Protein AF-A0A351K9M8-F1 (afdb_monomer_lite)

Foldseek 3Di:
DVLLVCLLPDACVVCVVPQDDPDNPCSNQLNLLQNQLQADQPPPDDDPDHPLQDHSHDDPLADRDNAWDDDPPDTHQDQPDQPDWADDPDDAAADFDDPLCVLLQVLLCLLQVLCVVFHVKDKDKTKGQADQQNRCCNTPVTSFTKDWDQLNVQLNNSLSSQQQNFPGGDGNHSSRSNSSSQSSLCSNQVNNPDPPGDSVVSVVSSRQKIKMAGDRPDDAATDWGWIKIANPVRSMIMTMTMHHHPDDDD

pLDDT: mean 91.31, std 9.06, range [37.97, 98.69]

Structure (mmCIF, N/CA/C/O backbone):
data_AF-A0A351K9M8-F1
#
_entry.id   AF-A0A351K9M8-F1
#
loop_
_atom_site.group_PDB
_atom_site.id
_atom_site.type_symbol
_atom_site.label_atom_id
_atom_site.label_alt_id
_atom_site.label_comp_id
_atom_site.label_asym_id
_atom_site.label_entity_id
_atom_site.label_seq_id
_atom_site.pdbx_PDB_ins_code
_atom_site.Cartn_x
_atom_site.Cartn_y
_atom_site.Cartn_z
_atom_site.occupancy
_atom_site.B_iso_or_equiv
_atom_site.auth_seq_id
_atom_site.auth_comp_id
_atom_site.auth_asym_id
_atom_site.auth_atom_id
_atom_site.pdbx_PDB_model_num
ATOM 1 N N . ALA A 1 1 ? 11.493 10.231 -8.153 1.00 73.50 1 ALA A N 1
ATOM 2 C CA . ALA A 1 1 ? 12.857 9.670 -8.371 1.00 73.50 1 ALA A CA 1
ATOM 3 C C . ALA A 1 1 ? 13.310 9.831 -9.837 1.00 73.50 1 ALA A C 1
ATOM 5 O O . ALA A 1 1 ? 12.451 10.010 -10.683 1.00 73.50 1 ALA A O 1
ATOM 6 N N . LEU A 1 2 ? 14.612 9.775 -10.187 1.00 84.31 2 LEU A N 1
ATOM 7 C CA . LEU A 1 2 ? 15.054 9.894 -11.603 1.00 84.31 2 LEU A CA 1
ATOM 8 C C . LEU A 1 2 ? 14.491 8.765 -12.488 1.00 84.31 2 LEU A C 1
ATOM 10 O O . LEU A 1 2 ? 14.036 9.029 -13.596 1.00 84.31 2 LEU A O 1
ATOM 14 N N . ALA A 1 3 ? 14.477 7.531 -11.972 1.00 89.94 3 ALA A N 1
ATOM 15 C CA . ALA A 1 3 ? 13.895 6.376 -12.657 1.00 89.94 3 ALA A CA 1
ATOM 16 C C . ALA A 1 3 ? 12.410 6.593 -12.989 1.00 89.94 3 ALA A C 1
ATOM 18 O O . ALA A 1 3 ? 11.989 6.350 -14.111 1.00 89.94 3 ALA A O 1
ATOM 19 N N . GLU A 1 4 ? 11.649 7.141 -12.042 1.00 89.69 4 GLU A N 1
ATOM 20 C CA . GLU A 1 4 ? 10.238 7.488 -12.224 1.00 89.69 4 GLU A CA 1
ATOM 21 C C . GLU A 1 4 ? 10.017 8.561 -13.304 1.00 89.69 4 GLU A C 1
ATOM 23 O O . GLU A 1 4 ? 9.048 8.474 -14.049 1.00 89.69 4 GLU A O 1
ATOM 28 N N . VAL A 1 5 ? 10.910 9.552 -13.422 1.00 90.12 5 VAL A N 1
ATOM 29 C CA . VAL A 1 5 ? 10.831 10.591 -14.470 1.00 90.12 5 VAL A CA 1
ATOM 30 C C . VAL A 1 5 ? 11.120 10.008 -15.854 1.00 90.12 5 VAL A C 1
ATOM 32 O O . VAL A 1 5 ? 10.411 10.298 -16.816 1.00 90.12 5 VAL A O 1
ATOM 35 N N . ALA A 1 6 ? 12.152 9.170 -15.974 1.00 91.00 6 ALA A N 1
ATOM 36 C CA . ALA A 1 6 ? 12.440 8.484 -17.232 1.00 91.00 6 ALA A CA 1
ATOM 37 C C . ALA A 1 6 ? 11.256 7.590 -17.633 1.00 91.00 6 ALA A C 1
ATOM 39 O O . ALA A 1 6 ? 10.730 7.693 -18.740 1.00 91.00 6 ALA A O 1
ATOM 40 N N . ALA A 1 7 ? 10.767 6.800 -16.677 1.00 92.06 7 ALA A N 1
ATOM 41 C CA . ALA A 1 7 ? 9.628 5.919 -16.846 1.00 92.06 7 ALA A CA 1
ATOM 42 C C . ALA A 1 7 ? 8.285 6.646 -16.992 1.00 92.06 7 ALA A C 1
ATOM 44 O O . ALA A 1 7 ? 7.321 5.992 -17.354 1.00 92.06 7 ALA A O 1
ATOM 45 N N . SER A 1 8 ? 8.147 7.948 -16.732 1.00 90.38 8 SER A N 1
ATOM 46 C CA . SER A 1 8 ? 6.892 8.667 -17.011 1.00 90.38 8 SER A CA 1
ATOM 47 C C . SER A 1 8 ? 6.801 9.171 -18.451 1.00 90.38 8 SER A C 1
ATOM 49 O O . SER A 1 8 ? 5.716 9.520 -18.906 1.00 90.38 8 SER A O 1
ATOM 51 N N . THR A 1 9 ? 7.925 9.204 -19.168 1.00 90.81 9 THR A N 1
ATOM 52 C CA . THR A 1 9 ? 8.035 9.823 -20.497 1.00 90.81 9 THR A CA 1
ATOM 53 C C . THR A 1 9 ? 8.463 8.855 -21.595 1.00 90.81 9 THR A C 1
ATOM 55 O O . THR A 1 9 ? 8.241 9.161 -22.761 1.00 90.81 9 THR A O 1
ATOM 58 N N . HIS A 1 10 ? 9.032 7.702 -21.235 1.00 94.25 10 HIS A N 1
ATOM 59 C CA . HIS A 1 10 ? 9.538 6.701 -22.173 1.00 94.25 10 HIS A CA 1
ATOM 60 C C . HIS A 1 10 ? 9.040 5.301 -21.801 1.00 94.25 10 HIS A C 1
ATOM 62 O O . HIS A 1 10 ? 8.825 4.996 -20.624 1.00 94.25 10 HIS A O 1
ATOM 68 N N . THR A 1 11 ? 8.875 4.462 -22.816 1.00 95.50 11 THR A N 1
ATOM 69 C CA . THR A 1 11 ? 8.601 3.020 -22.715 1.00 95.50 11 THR A CA 1
ATOM 70 C C . THR A 1 11 ? 9.849 2.232 -22.321 1.00 95.50 11 THR A C 1
ATOM 72 O O . THR A 1 11 ? 10.963 2.762 -22.357 1.00 95.50 11 THR A O 1
ATOM 75 N N . TRP A 1 12 ? 9.693 0.956 -21.953 1.00 95.94 12 TRP A N 1
ATOM 76 C CA . TRP A 1 12 ? 10.854 0.096 -21.715 1.00 95.94 12 TRP A CA 1
ATOM 77 C C . TRP A 1 12 ? 11.762 -0.019 -22.944 1.00 95.94 12 TRP A C 1
ATOM 79 O O . TRP A 1 12 ? 12.969 0.175 -22.816 1.00 95.94 12 TRP A O 1
ATOM 89 N N . ASP A 1 13 ? 11.193 -0.257 -24.128 1.00 95.50 13 ASP A N 1
ATOM 90 C CA . ASP A 1 13 ? 11.953 -0.436 -25.374 1.00 95.50 13 ASP A CA 1
ATOM 91 C C . ASP A 1 13 ? 12.829 0.780 -25.718 1.00 95.50 13 ASP A C 1
ATOM 93 O O . ASP A 1 13 ? 13.935 0.636 -26.239 1.00 95.50 13 ASP A O 1
ATOM 97 N N . GLU A 1 14 ? 12.367 1.989 -25.390 1.00 95.81 14 GLU A N 1
ATOM 98 C CA . GLU A 1 14 ? 13.132 3.226 -25.576 1.00 95.81 14 GLU A CA 1
ATOM 99 C C . GLU A 1 14 ? 14.257 3.389 -24.544 1.00 95.81 14 GLU A C 1
ATOM 101 O O . GLU A 1 14 ? 15.259 4.042 -24.830 1.00 95.81 14 GLU A O 1
ATOM 106 N N . LEU A 1 15 ? 14.107 2.820 -23.345 1.00 94.38 15 LEU A N 1
ATOM 107 C CA . LEU A 1 15 ? 15.057 2.964 -22.240 1.00 94.38 15 LEU A CA 1
ATOM 108 C C . LEU A 1 15 ? 16.099 1.841 -22.198 1.00 94.38 15 LEU A C 1
ATOM 110 O O . LEU A 1 15 ? 17.235 2.094 -21.797 1.00 94.38 15 LEU A O 1
ATOM 114 N N . ASP A 1 16 ? 15.742 0.619 -22.599 1.00 92.25 16 ASP A N 1
ATOM 115 C CA . ASP A 1 16 ? 16.512 -0.607 -22.361 1.00 92.25 16 ASP A CA 1
ATOM 116 C C . ASP A 1 16 ? 17.983 -0.486 -22.793 1.00 92.25 16 ASP A C 1
ATOM 118 O O . ASP A 1 16 ? 18.910 -0.742 -22.013 1.00 92.25 16 ASP A O 1
ATOM 122 N N . ALA A 1 17 ? 18.204 0.024 -24.008 1.00 90.38 17 ALA A N 1
ATOM 123 C CA . ALA A 1 17 ? 19.531 0.212 -24.590 1.00 90.38 17 ALA A CA 1
ATOM 124 C C . ALA A 1 17 ? 20.429 1.185 -23.796 1.00 90.38 17 ALA A C 1
ATOM 126 O O . ALA A 1 17 ? 21.652 1.169 -23.953 1.00 90.38 17 ALA A O 1
ATOM 127 N N . HIS A 1 18 ? 19.845 2.026 -22.939 1.00 89.88 18 HIS A N 1
ATOM 128 C CA . HIS A 1 18 ? 20.538 3.056 -22.165 1.00 89.88 18 HIS A CA 1
ATOM 129 C C . HIS A 1 18 ? 20.796 2.669 -20.703 1.00 89.88 18 HIS A C 1
ATOM 131 O O . HIS A 1 18 ? 21.593 3.328 -20.036 1.00 89.88 18 HIS A O 1
ATOM 137 N N . LEU A 1 19 ? 20.155 1.613 -20.193 1.00 87.50 19 LEU A N 1
ATOM 138 C CA . LEU A 1 19 ? 20.222 1.232 -18.775 1.00 87.50 19 LEU A CA 1
ATOM 139 C C . LEU A 1 19 ? 21.395 0.300 -18.439 1.00 87.50 19 LEU A C 1
ATOM 141 O O . LEU A 1 19 ? 21.656 0.035 -17.266 1.00 87.50 19 LEU A O 1
ATOM 145 N N . GLY A 1 20 ? 22.109 -0.191 -19.458 1.00 80.44 20 GLY A N 1
ATOM 146 C CA . GLY A 1 20 ? 23.121 -1.236 -19.308 1.00 80.44 20 GLY A CA 1
ATOM 147 C C . GLY A 1 20 ? 22.501 -2.584 -18.917 1.00 80.44 20 GLY A C 1
ATOM 148 O O . GLY A 1 20 ? 21.359 -2.659 -18.471 1.00 80.44 20 GLY A O 1
ATOM 149 N N . THR A 1 21 ? 23.239 -3.678 -19.114 1.00 72.94 21 THR A N 1
ATOM 150 C CA . THR A 1 21 ? 22.736 -5.052 -18.894 1.00 72.94 21 THR A CA 1
ATOM 151 C C . THR A 1 21 ? 23.539 -5.851 -17.865 1.00 72.94 21 THR A C 1
ATOM 153 O O . THR A 1 21 ? 23.074 -6.893 -17.415 1.00 72.94 21 THR A O 1
ATOM 156 N N . ALA A 1 22 ? 24.716 -5.370 -17.449 1.00 64.81 22 ALA A N 1
ATOM 157 C CA . ALA A 1 22 ? 25.555 -6.028 -16.450 1.00 64.81 22 ALA A CA 1
ATOM 158 C C . ALA A 1 22 ? 26.376 -5.008 -15.645 1.00 64.81 22 ALA A C 1
ATOM 160 O O . ALA A 1 22 ? 26.989 -4.111 -16.220 1.00 64.81 22 ALA A O 1
ATOM 161 N N . GLY A 1 23 ? 26.410 -5.168 -14.318 1.00 61.91 23 GLY A N 1
ATOM 162 C CA . GLY A 1 23 ? 27.335 -4.450 -13.428 1.00 61.91 23 GLY A CA 1
ATOM 163 C C . GLY A 1 23 ? 27.041 -2.965 -13.171 1.00 61.91 23 GLY A C 1
ATOM 164 O O . GLY A 1 23 ? 27.891 -2.285 -12.601 1.00 61.91 23 GLY A O 1
ATOM 165 N N . VAL A 1 24 ? 25.870 -2.449 -13.565 1.00 63.34 24 VAL A N 1
ATOM 166 C CA . VAL A 1 24 ? 25.477 -1.033 -13.387 1.00 63.34 24 VAL A CA 1
ATOM 167 C C . VAL A 1 24 ? 24.395 -0.887 -12.305 1.00 63.34 24 VAL A C 1
ATOM 169 O O . VAL A 1 24 ? 23.366 -0.260 -12.526 1.00 63.34 24 VAL A O 1
ATOM 172 N N . GLY A 1 25 ? 24.615 -1.478 -11.125 1.00 71.00 25 GLY A N 1
ATOM 173 C CA . GLY A 1 25 ? 23.747 -1.326 -9.947 1.00 71.00 25 GLY A CA 1
ATOM 174 C C . GLY A 1 25 ? 22.241 -1.590 -10.177 1.00 71.00 25 GLY A C 1
ATOM 175 O O . GLY A 1 25 ? 21.834 -2.126 -11.211 1.00 71.00 25 GLY A O 1
ATOM 176 N N . PRO A 1 26 ? 21.369 -1.162 -9.246 1.00 87.44 26 PRO A N 1
ATOM 177 C CA . PRO A 1 26 ? 19.938 -1.473 -9.296 1.00 87.44 26 PRO A CA 1
ATOM 178 C C . PRO A 1 26 ? 19.117 -0.524 -10.190 1.00 87.44 26 PRO A C 1
ATOM 180 O O . PRO A 1 26 ? 17.891 -0.563 -10.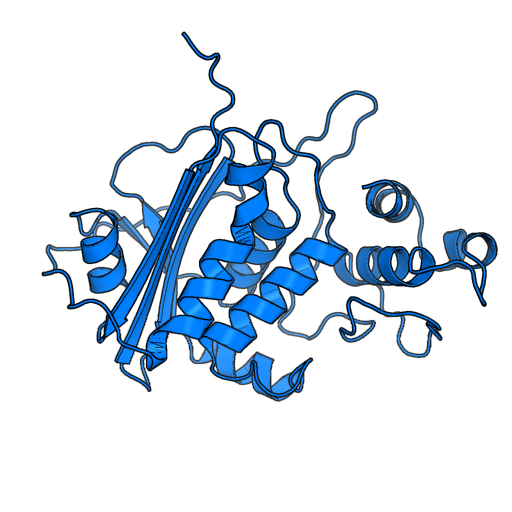172 1.00 87.44 26 PRO A O 1
ATOM 183 N N . LEU A 1 27 ? 19.734 0.378 -10.967 1.00 89.81 27 LEU A N 1
ATOM 184 C CA . LEU A 1 27 ? 18.966 1.373 -11.734 1.00 89.81 27 LEU A CA 1
ATOM 185 C C . LEU A 1 27 ? 18.062 0.715 -12.786 1.00 89.81 27 LEU A C 1
ATOM 187 O O . LEU A 1 27 ? 16.901 1.100 -12.919 1.00 89.81 27 LEU A O 1
ATOM 191 N N . ARG A 1 28 ? 18.580 -0.289 -13.505 1.00 92.19 28 ARG A N 1
ATOM 192 C CA . ARG A 1 28 ? 17.825 -1.034 -14.520 1.00 92.19 28 ARG A CA 1
ATOM 193 C C . ARG A 1 28 ? 16.575 -1.687 -13.928 1.00 92.19 28 ARG A C 1
ATOM 195 O O . ARG A 1 28 ? 15.504 -1.564 -14.514 1.00 92.19 28 ARG A O 1
ATOM 202 N N . SER A 1 29 ? 16.705 -2.351 -12.778 1.00 93.25 29 SER A N 1
ATOM 203 C CA . SER A 1 29 ? 15.581 -3.019 -12.114 1.00 93.25 29 SER A CA 1
ATOM 204 C C . SER A 1 29 ? 14.558 -2.020 -11.598 1.00 93.25 29 SER A C 1
ATOM 206 O O . SER A 1 29 ? 13.369 -2.200 -11.838 1.00 93.25 29 SER A O 1
ATOM 208 N N . VAL A 1 30 ? 14.994 -0.914 -10.991 1.00 94.50 30 VAL A N 1
ATOM 209 C CA . VAL A 1 30 ? 14.066 0.140 -10.558 1.00 94.50 30 VAL A CA 1
ATOM 210 C C . VAL A 1 30 ? 13.293 0.716 -11.748 1.00 94.50 30 VAL A C 1
ATOM 212 O O . VAL A 1 30 ? 12.081 0.868 -11.655 1.00 94.50 30 VAL A O 1
ATOM 215 N N . VAL A 1 31 ? 13.945 0.991 -12.885 1.00 95.38 31 VAL A N 1
ATOM 216 C CA . VAL A 1 31 ? 13.252 1.479 -14.092 1.00 95.38 31 VAL A CA 1
ATOM 217 C C . VAL A 1 31 ? 12.283 0.436 -14.657 1.00 95.38 31 VAL A C 1
ATOM 219 O O . VAL A 1 31 ? 11.171 0.800 -15.039 1.00 95.38 31 VAL A O 1
ATOM 222 N N . ALA A 1 32 ? 12.654 -0.848 -14.666 1.00 95.94 32 ALA A N 1
ATOM 223 C CA . ALA A 1 32 ? 11.758 -1.925 -15.085 1.00 95.94 32 ALA A CA 1
ATOM 224 C C . ALA A 1 32 ? 10.492 -1.953 -14.215 1.00 95.94 32 ALA A C 1
ATOM 226 O O . ALA A 1 32 ? 9.381 -1.896 -14.734 1.00 95.94 32 ALA A O 1
ATOM 227 N N . HIS A 1 33 ? 10.649 -1.929 -12.889 1.00 97.00 33 HIS A N 1
ATOM 228 C CA . HIS A 1 33 ? 9.524 -1.911 -11.949 1.00 97.00 33 HIS A CA 1
ATOM 229 C C . HIS A 1 33 ? 8.686 -0.629 -12.024 1.00 97.00 33 HIS A C 1
ATOM 231 O O . HIS A 1 33 ? 7.475 -0.678 -11.822 1.00 97.00 33 HIS A O 1
ATOM 237 N N . GLU A 1 34 ? 9.281 0.514 -12.376 1.00 96.50 34 GLU A N 1
ATOM 238 C CA . GLU A 1 34 ? 8.531 1.742 -12.664 1.00 96.50 34 GLU A CA 1
ATOM 239 C C . GLU A 1 34 ? 7.643 1.587 -13.914 1.00 96.50 34 GLU A C 1
ATOM 241 O O . GLU A 1 34 ? 6.511 2.078 -13.925 1.00 96.50 34 GLU A O 1
ATOM 246 N N . ARG A 1 35 ? 8.118 0.907 -14.968 1.00 96.69 35 ARG A N 1
ATOM 247 C CA . ARG A 1 35 ? 7.310 0.627 -16.170 1.00 96.69 35 ARG A CA 1
ATOM 248 C C . ARG A 1 35 ? 6.238 -0.428 -15.909 1.00 96.69 35 ARG A C 1
ATOM 250 O O . ARG A 1 35 ? 5.099 -0.235 -16.329 1.00 96.69 35 ARG A O 1
ATOM 257 N N . VAL A 1 36 ? 6.553 -1.467 -15.136 1.00 97.62 36 VAL A N 1
ATOM 258 C CA . VAL A 1 36 ? 5.571 -2.472 -14.698 1.00 97.62 36 VAL A CA 1
ATOM 259 C C . VAL A 1 36 ? 4.454 -1.826 -13.884 1.00 97.62 36 VAL A C 1
ATOM 261 O O . VAL A 1 36 ? 3.287 -2.061 -14.169 1.00 97.62 36 VAL A O 1
ATOM 264 N N . ALA A 1 37 ? 4.773 -0.926 -12.949 1.00 96.19 37 ALA A N 1
ATOM 265 C CA . ALA A 1 37 ? 3.762 -0.190 -12.183 1.00 96.19 37 ALA A CA 1
ATOM 266 C C . ALA A 1 37 ? 2.812 0.658 -13.061 1.00 96.19 37 ALA A C 1
ATOM 268 O O . ALA A 1 37 ? 1.722 1.015 -12.618 1.00 96.19 37 ALA A O 1
ATOM 269 N N . ARG A 1 38 ? 3.210 0.962 -14.305 1.00 94.06 38 ARG A N 1
ATOM 270 C CA . ARG A 1 38 ? 2.415 1.672 -15.324 1.00 94.06 38 ARG A CA 1
ATOM 271 C C . ARG A 1 38 ? 1.715 0.731 -16.314 1.00 94.06 38 ARG A C 1
ATOM 273 O O . ARG A 1 38 ? 1.089 1.205 -17.257 1.00 94.06 38 ARG A O 1
ATOM 280 N N . GLY A 1 39 ? 1.806 -0.580 -16.099 1.00 96.00 39 GLY A N 1
ATOM 281 C CA . GLY A 1 39 ? 1.092 -1.601 -16.861 1.00 96.00 39 GLY A CA 1
ATOM 282 C C . GLY A 1 39 ? 1.886 -2.275 -17.978 1.00 96.00 39 GLY A C 1
ATOM 283 O O . GLY A 1 39 ? 1.295 -3.042 -18.732 1.00 96.00 39 GLY A O 1
ATOM 284 N N . GLU A 1 40 ? 3.193 -2.028 -18.112 1.00 97.31 40 GLU A N 1
ATOM 285 C CA . GLU A 1 40 ? 4.001 -2.827 -19.042 1.00 97.31 40 GLU A CA 1
ATOM 286 C C . GLU A 1 40 ? 4.225 -4.256 -18.521 1.00 97.31 40 GLU A C 1
ATOM 288 O O . GLU A 1 40 ? 4.457 -4.473 -17.331 1.00 97.31 40 GLU A O 1
ATOM 293 N N . ASP A 1 41 ? 4.189 -5.232 -19.432 1.00 97.62 41 ASP A N 1
ATOM 294 C CA . ASP A 1 41 ? 4.598 -6.613 -19.172 1.00 97.62 41 ASP A CA 1
ATOM 295 C C . ASP A 1 41 ? 6.035 -6.802 -19.668 1.00 97.62 41 ASP A C 1
ATOM 297 O O . ASP A 1 41 ? 6.303 -6.812 -20.869 1.00 97.62 41 ASP A O 1
ATOM 301 N N . LEU A 1 42 ? 6.956 -6.935 -18.720 1.00 97.44 42 LEU A N 1
ATOM 302 C CA . LEU A 1 42 ? 8.385 -7.134 -18.936 1.00 97.44 42 LEU A CA 1
ATOM 303 C C . LEU A 1 42 ? 8.807 -8.569 -18.588 1.00 97.44 42 LEU A C 1
ATOM 305 O O . LEU A 1 42 ? 9.968 -8.831 -18.257 1.00 97.44 42 LEU A O 1
ATOM 309 N N . THR A 1 43 ? 7.877 -9.524 -18.649 1.00 95.75 43 THR A N 1
ATOM 310 C CA . THR A 1 43 ? 8.173 -10.942 -18.438 1.00 95.75 43 THR A CA 1
ATOM 311 C C . THR A 1 43 ? 9.286 -11.402 -19.380 1.00 95.75 43 THR A C 1
ATOM 313 O O . THR A 1 43 ? 9.233 -11.210 -20.592 1.00 95.75 43 THR A O 1
ATOM 316 N N . GLY A 1 44 ? 10.310 -12.046 -18.816 1.00 91.81 44 GLY A N 1
ATOM 317 C CA . GLY A 1 44 ? 11.473 -12.523 -19.568 1.00 91.81 44 GLY A CA 1
ATOM 318 C C . GLY A 1 44 ? 12.613 -11.507 -19.690 1.00 91.81 44 GLY A C 1
ATOM 319 O O . GLY A 1 44 ? 13.694 -11.882 -20.146 1.00 91.81 44 GLY A O 1
ATOM 320 N N . VAL A 1 45 ? 12.431 -10.260 -19.235 1.00 92.56 45 VAL A N 1
ATOM 321 C CA . VAL A 1 45 ? 13.544 -9.317 -19.078 1.00 92.56 45 VAL A CA 1
ATOM 322 C C . VAL A 1 45 ? 14.484 -9.817 -17.982 1.00 92.56 45 VAL A C 1
ATOM 324 O O . VAL A 1 45 ? 14.082 -10.071 -16.849 1.00 92.56 45 VAL A O 1
ATOM 327 N N . ALA A 1 46 ? 15.768 -9.935 -18.319 1.00 88.19 46 ALA A N 1
ATOM 328 C CA . ALA A 1 46 ? 16.798 -10.296 -17.359 1.00 88.19 46 ALA A CA 1
ATOM 329 C C . ALA A 1 46 ? 17.233 -9.072 -16.539 1.00 88.19 46 ALA A C 1
ATOM 331 O O . ALA A 1 46 ? 17.682 -8.056 -17.087 1.00 88.19 46 ALA A O 1
ATOM 332 N N . LEU A 1 47 ? 17.143 -9.203 -15.216 1.00 89.69 47 LEU A N 1
ATOM 333 C CA . LEU A 1 47 ? 17.669 -8.254 -14.241 1.00 89.69 47 LEU A CA 1
ATOM 334 C C . LEU A 1 47 ? 18.789 -8.935 -13.450 1.00 89.69 47 LEU A C 1
ATOM 336 O O . LEU A 1 47 ? 18.611 -10.036 -12.939 1.00 89.69 47 LEU A O 1
ATOM 340 N N . PHE A 1 48 ? 19.960 -8.300 -13.388 1.00 82.50 48 PHE A N 1
ATOM 341 C CA . PHE A 1 48 ? 21.125 -8.845 -12.681 1.00 82.50 48 PHE A CA 1
ATOM 342 C C . PHE A 1 48 ? 21.059 -8.580 -11.166 1.00 82.50 48 PHE A C 1
ATOM 344 O O . PHE A 1 48 ? 21.361 -9.462 -10.371 1.00 82.50 48 PHE A O 1
ATOM 351 N N . GLU A 1 49 ? 20.619 -7.381 -10.776 1.00 85.56 49 GLU A N 1
ATOM 352 C CA . GLU A 1 49 ? 20.321 -6.993 -9.394 1.00 85.56 49 GLU A CA 1
ATOM 353 C C . GLU A 1 49 ? 18.875 -6.500 -9.336 1.00 85.56 49 GLU A C 1
ATOM 355 O O . GLU A 1 49 ? 18.563 -5.442 -9.888 1.00 85.56 49 GLU A O 1
ATOM 360 N N . ASP A 1 50 ? 17.995 -7.253 -8.677 1.00 91.31 50 ASP A N 1
ATOM 361 C CA . ASP A 1 50 ? 16.601 -6.859 -8.463 1.00 91.31 50 ASP A CA 1
ATOM 362 C C . ASP A 1 50 ? 16.270 -6.805 -6.964 1.00 91.31 50 ASP A C 1
ATOM 364 O O . ASP A 1 50 ? 15.811 -7.793 -6.393 1.00 91.31 50 ASP A O 1
ATOM 368 N N . PRO A 1 51 ? 16.519 -5.660 -6.300 1.00 90.06 51 PRO A N 1
ATOM 369 C CA . PRO A 1 51 ? 16.198 -5.496 -4.886 1.00 90.06 51 PRO A CA 1
ATOM 370 C C . PRO A 1 51 ? 14.691 -5.358 -4.617 1.00 90.06 51 PRO A C 1
ATOM 372 O O . PRO A 1 51 ? 14.297 -5.361 -3.456 1.00 90.06 51 PRO A O 1
ATOM 375 N N . ILE A 1 52 ? 13.857 -5.185 -5.650 1.00 92.69 52 ILE A N 1
ATOM 376 C CA . ILE A 1 52 ? 12.396 -5.134 -5.504 1.00 92.69 52 ILE A CA 1
ATOM 377 C C . ILE A 1 52 ? 11.846 -6.561 -5.527 1.00 92.69 52 ILE A C 1
ATOM 379 O O . ILE A 1 52 ? 11.022 -6.918 -4.688 1.00 92.69 52 ILE A O 1
ATOM 383 N N . GLY A 1 53 ? 12.327 -7.381 -6.465 1.00 93.69 53 GLY A N 1
ATOM 384 C CA . GLY A 1 53 ? 12.080 -8.823 -6.504 1.00 93.69 53 GLY A CA 1
ATOM 385 C C . GLY A 1 53 ? 10.637 -9.227 -6.813 1.00 93.69 53 GLY A C 1
ATOM 386 O O . GLY A 1 53 ? 10.300 -10.398 -6.683 1.00 93.69 53 GLY A O 1
ATOM 387 N N . LEU A 1 54 ? 9.782 -8.283 -7.214 1.00 96.62 54 LEU A N 1
ATOM 388 C CA . LEU A 1 54 ? 8.399 -8.554 -7.607 1.00 96.62 54 LEU A CA 1
ATOM 389 C C . LEU A 1 54 ? 8.313 -9.118 -9.038 1.00 96.62 54 LEU A C 1
ATOM 391 O O . LEU A 1 54 ? 9.241 -8.954 -9.833 1.00 96.62 54 LEU A O 1
ATOM 395 N N . PRO A 1 55 ? 7.179 -9.722 -9.434 1.00 97.12 55 PRO A N 1
ATOM 396 C CA . PRO A 1 55 ? 6.950 -10.092 -10.826 1.00 97.12 55 PRO A CA 1
ATOM 397 C C . PRO A 1 55 ? 7.076 -8.889 -11.767 1.00 97.12 55 PRO A C 1
ATOM 399 O O . PRO A 1 55 ? 6.566 -7.802 -11.479 1.00 97.12 55 PRO A O 1
ATOM 402 N N . LEU A 1 56 ? 7.695 -9.102 -12.932 1.00 97.56 56 LEU A N 1
ATOM 403 C CA . LEU A 1 56 ? 7.883 -8.085 -13.976 1.00 97.56 56 LEU A CA 1
ATOM 404 C C . LEU A 1 56 ? 6.640 -7.870 -14.852 1.00 97.56 56 LEU A C 1
ATOM 406 O O . LEU A 1 56 ? 6.736 -7.588 -16.038 1.00 97.56 56 LEU A O 1
ATOM 410 N N . ARG A 1 57 ? 5.465 -8.014 -14.250 1.00 97.88 57 ARG A N 1
ATOM 411 C CA . ARG A 1 57 ? 4.151 -7.705 -14.809 1.00 97.88 57 ARG A CA 1
ATOM 412 C C . ARG A 1 57 ? 3.191 -7.462 -13.651 1.00 97.88 57 ARG A C 1
ATOM 414 O O . ARG A 1 57 ? 3.424 -7.983 -12.556 1.00 97.88 57 ARG A O 1
ATOM 421 N N . LEU A 1 58 ? 2.124 -6.712 -13.895 1.00 97.69 58 LEU A N 1
ATOM 422 C CA . LEU A 1 58 ? 1.037 -6.582 -12.927 1.00 97.69 58 LEU A CA 1
ATOM 423 C C . LEU A 1 58 ? 0.225 -7.879 -12.867 1.00 97.69 58 LEU A C 1
ATOM 425 O O . LEU A 1 58 ? -0.064 -8.493 -13.898 1.00 97.69 58 LEU A O 1
ATOM 429 N N . ALA A 1 59 ? -0.143 -8.297 -11.660 1.00 96.31 59 ALA A N 1
ATOM 430 C CA . ALA A 1 59 ? -1.163 -9.312 -11.451 1.00 96.31 59 ALA A CA 1
ATOM 431 C C . ALA A 1 59 ? -2.557 -8.777 -11.816 1.00 96.31 59 ALA A C 1
ATOM 433 O O . ALA A 1 59 ? -2.774 -7.571 -11.900 1.00 96.31 59 ALA A O 1
ATOM 434 N N . GLY A 1 60 ? -3.530 -9.676 -11.997 1.00 95.00 60 GLY A N 1
ATOM 435 C CA . GLY A 1 60 ? -4.903 -9.286 -12.352 1.00 95.00 60 GLY A CA 1
ATOM 436 C C . GLY A 1 60 ? -5.620 -8.452 -11.283 1.00 95.00 60 GLY A C 1
ATOM 437 O O . GLY A 1 60 ? -6.552 -7.728 -11.613 1.00 95.00 60 GLY A O 1
ATOM 438 N N . TRP A 1 61 ? -5.166 -8.543 -10.032 1.00 94.81 61 TRP A N 1
ATOM 439 C CA . TRP A 1 61 ? -5.655 -7.775 -8.885 1.00 94.81 61 TRP A CA 1
ATOM 440 C C . TRP A 1 61 ? -4.831 -6.503 -8.620 1.00 94.81 61 TRP A C 1
ATOM 442 O O . TRP A 1 61 ? -5.175 -5.706 -7.752 1.00 94.81 61 TRP A O 1
ATOM 452 N N . GLU A 1 62 ? -3.726 -6.28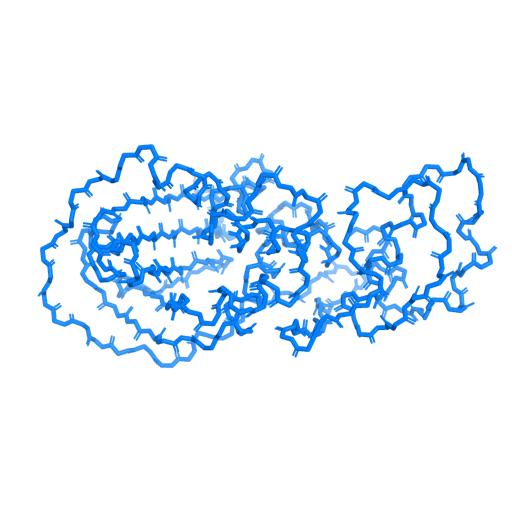9 -9.343 1.00 94.75 62 GLU A N 1
ATOM 453 C CA . GLU A 1 62 ? -2.921 -5.082 -9.176 1.00 94.75 62 GLU A CA 1
ATOM 454 C C . GLU A 1 62 ? -3.478 -3.939 -10.033 1.00 94.75 62 GLU A C 1
ATOM 456 O O . GLU A 1 62 ? -3.562 -4.065 -11.260 1.00 94.75 62 GLU A O 1
ATOM 461 N N . PRO A 1 63 ? -3.796 -2.779 -9.438 1.00 88.44 63 PRO A N 1
ATOM 462 C CA . PRO A 1 63 ? -4.151 -1.603 -10.211 1.00 88.44 63 PRO A CA 1
ATOM 463 C C . PRO A 1 63 ? -2.909 -1.044 -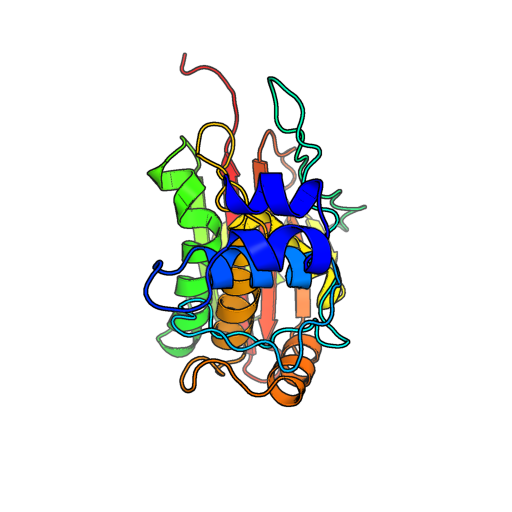10.915 1.00 88.44 63 PRO A C 1
ATOM 465 O O . PRO A 1 63 ? -1.859 -0.829 -10.302 1.00 88.44 63 PRO A O 1
ATOM 468 N N . ALA A 1 64 ? -3.037 -0.726 -12.204 1.00 89.31 64 ALA A N 1
ATOM 469 C CA . ALA A 1 64 ? -2.038 0.094 -12.877 1.00 89.31 64 ALA A CA 1
ATOM 470 C C . ALA A 1 64 ? -2.068 1.507 -12.288 1.00 89.31 64 ALA A C 1
ATOM 472 O O . ALA A 1 64 ? -3.131 2.117 -12.147 1.00 89.31 64 ALA A O 1
ATOM 473 N N . SER A 1 65 ? -0.900 2.057 -11.968 1.00 81.12 65 SER A N 1
ATOM 474 C CA . SER A 1 65 ? -0.827 3.415 -11.457 1.00 81.12 65 SER A CA 1
ATOM 475 C C . SER A 1 65 ? -0.580 4.415 -12.572 1.00 81.12 65 SER A C 1
ATOM 477 O O . SER A 1 65 ? 0.403 4.326 -13.309 1.00 81.12 65 SER A O 1
ATOM 479 N N . ALA A 1 66 ? -1.434 5.436 -12.630 1.00 72.88 66 ALA A N 1
ATOM 480 C CA . ALA A 1 66 ? -1.192 6.610 -13.459 1.00 72.88 66 ALA A CA 1
ATOM 481 C C . ALA A 1 66 ? 0.035 7.419 -12.985 1.00 72.88 66 ALA A C 1
ATOM 483 O O . ALA A 1 66 ? 0.617 8.170 -13.768 1.00 72.88 66 ALA A O 1
ATOM 484 N N . GLY A 1 67 ? 0.458 7.240 -11.726 1.00 82.44 67 GLY A N 1
ATOM 485 C CA . GLY A 1 67 ? 1.504 8.041 -11.101 1.00 82.44 67 GLY A CA 1
ATOM 486 C C . GLY A 1 67 ? 1.133 9.526 -10.988 1.00 82.44 67 GLY A C 1
ATOM 487 O O . GLY A 1 67 ? 0.002 9.922 -11.278 1.00 82.44 67 GLY A O 1
ATOM 488 N N . PRO A 1 68 ? 2.081 10.368 -10.549 1.00 87.19 68 PRO A N 1
ATOM 489 C CA . PRO A 1 68 ? 1.845 11.795 -10.418 1.00 87.19 68 PRO A CA 1
ATOM 490 C C . PRO A 1 68 ? 2.014 12.514 -11.761 1.00 87.19 68 PRO A C 1
ATOM 492 O O . PRO A 1 68 ? 2.737 12.055 -12.652 1.00 87.19 68 PRO A O 1
ATOM 495 N N . THR A 1 69 ? 1.451 13.716 -11.874 1.00 86.56 69 THR A N 1
ATOM 496 C CA . THR A 1 69 ? 1.782 14.617 -12.984 1.00 86.56 69 THR A CA 1
ATOM 497 C C . THR A 1 69 ? 3.093 15.337 -12.668 1.00 86.56 69 THR A C 1
ATOM 499 O O . THR A 1 69 ? 3.165 16.180 -11.774 1.00 86.56 69 THR A O 1
ATOM 502 N N . ILE A 1 70 ? 4.158 15.003 -13.400 1.00 83.88 70 ILE A N 1
ATOM 503 C CA . ILE A 1 70 ? 5.498 15.570 -13.192 1.00 83.88 70 ILE A CA 1
ATOM 504 C C . ILE A 1 70 ? 5.707 16.753 -14.145 1.00 83.88 70 ILE A C 1
ATOM 506 O O . ILE A 1 70 ? 5.879 16.568 -15.349 1.00 83.88 70 ILE A O 1
ATOM 510 N N . GLY A 1 71 ? 5.709 17.971 -13.604 1.00 80.31 71 GLY A N 1
ATOM 511 C CA . GLY A 1 71 ? 6.045 19.198 -14.325 1.00 80.31 71 GLY A CA 1
ATOM 512 C C . GLY A 1 71 ? 7.510 19.614 -14.152 1.00 80.31 71 GLY A C 1
ATOM 513 O O . GLY A 1 71 ? 8.263 19.034 -13.374 1.00 80.31 71 GLY A O 1
ATOM 514 N N . ALA A 1 72 ? 7.918 20.678 -14.851 1.00 76.88 72 ALA A N 1
ATOM 515 C CA . ALA A 1 72 ? 9.301 21.175 -14.817 1.00 76.88 72 ALA A CA 1
ATOM 516 C C . ALA A 1 72 ? 9.751 21.694 -13.435 1.00 76.88 72 ALA A C 1
ATOM 518 O O . ALA A 1 72 ? 10.940 21.661 -13.124 1.00 76.88 72 ALA A O 1
ATOM 519 N N . TYR A 1 73 ? 8.811 22.184 -12.619 1.00 74.88 73 TYR A N 1
ATOM 520 C CA . TYR A 1 73 ? 9.096 22.841 -11.334 1.00 74.88 73 TYR A CA 1
ATOM 521 C C . TYR A 1 73 ? 8.283 22.290 -10.158 1.00 74.88 73 TYR A C 1
ATOM 523 O O . TYR A 1 73 ? 8.506 22.705 -9.024 1.00 74.88 73 TYR A O 1
ATOM 531 N N . ALA A 1 74 ? 7.332 21.393 -10.415 1.00 78.31 74 ALA A N 1
ATOM 532 C CA . ALA A 1 74 ? 6.440 20.847 -9.403 1.00 78.31 74 ALA A CA 1
ATOM 533 C C . ALA A 1 74 ? 5.967 19.448 -9.802 1.00 78.31 74 ALA A C 1
ATOM 535 O O . ALA A 1 74 ? 5.886 19.122 -10.988 1.00 78.31 74 ALA A O 1
ATOM 536 N N . ILE A 1 75 ? 5.641 18.648 -8.793 1.00 82.12 75 ILE A N 1
ATOM 537 C CA . ILE A 1 75 ? 4.953 17.370 -8.939 1.00 82.12 75 ILE A CA 1
ATOM 538 C C . ILE A 1 75 ? 3.553 17.577 -8.371 1.00 82.12 75 ILE A C 1
ATOM 540 O O . ILE A 1 75 ? 3.425 18.030 -7.235 1.00 82.12 75 ILE A O 1
ATOM 544 N N . ASP A 1 76 ? 2.535 17.269 -9.165 1.00 84.25 76 ASP A N 1
ATOM 545 C CA . ASP A 1 76 ? 1.148 17.224 -8.714 1.00 84.25 76 ASP A CA 1
ATOM 546 C C . ASP A 1 76 ? 0.760 15.764 -8.462 1.00 84.25 76 ASP A C 1
ATOM 548 O O . ASP A 1 76 ? 0.751 14.938 -9.379 1.00 84.25 76 ASP A O 1
ATOM 552 N N . ASP A 1 77 ? 0.530 15.443 -7.193 1.00 85.12 77 ASP A N 1
ATOM 553 C CA . ASP A 1 77 ? 0.249 14.096 -6.694 1.00 85.12 77 ASP A CA 1
ATOM 554 C C . ASP A 1 77 ? -0.805 14.168 -5.580 1.00 85.12 77 ASP A C 1
ATOM 556 O O . ASP A 1 77 ? -0.481 14.005 -4.396 1.00 85.12 77 ASP A O 1
ATOM 560 N N . PRO A 1 78 ? -2.054 14.523 -5.928 1.00 85.69 78 PRO A N 1
ATOM 561 C CA . PRO A 1 78 ? -3.099 14.721 -4.941 1.00 85.69 78 PRO A CA 1
ATOM 562 C C . PRO A 1 78 ? -3.439 13.405 -4.243 1.00 85.69 78 PRO A C 1
ATOM 564 O O . PRO A 1 78 ? -3.341 12.323 -4.824 1.00 85.69 78 PRO A O 1
ATOM 567 N N . VAL A 1 79 ? -3.914 13.510 -3.000 1.00 87.56 79 VAL A N 1
ATOM 568 C CA . VAL A 1 79 ? -4.491 12.361 -2.297 1.00 87.56 79 VAL A CA 1
ATOM 569 C C . VAL A 1 79 ? -5.660 11.818 -3.124 1.00 87.56 79 VAL A C 1
ATOM 571 O O . VAL A 1 79 ? -6.550 12.599 -3.482 1.00 87.56 79 VAL A O 1
ATOM 574 N N . PRO A 1 80 ? -5.701 10.508 -3.431 1.00 88.38 80 PRO A N 1
ATOM 575 C CA . PRO A 1 80 ? -6.813 9.935 -4.177 1.00 88.38 80 PRO A CA 1
ATOM 576 C C . PRO A 1 80 ? -8.140 10.203 -3.461 1.00 88.38 80 PRO A C 1
ATOM 578 O O . PRO A 1 80 ? -8.223 10.041 -2.243 1.00 88.38 80 PRO A O 1
ATOM 581 N N . ALA A 1 81 ? -9.180 10.602 -4.195 1.00 86.19 81 ALA A N 1
ATOM 582 C CA . ALA A 1 81 ? -10.453 11.022 -3.607 1.00 86.19 81 ALA A CA 1
ATOM 583 C C . ALA A 1 81 ? -11.060 9.931 -2.705 1.00 86.19 81 ALA A C 1
ATOM 585 O O . ALA A 1 81 ? -11.082 8.761 -3.077 1.00 86.19 81 ALA A O 1
ATOM 586 N N . ALA A 1 82 ? -11.537 10.314 -1.518 1.00 80.44 82 ALA 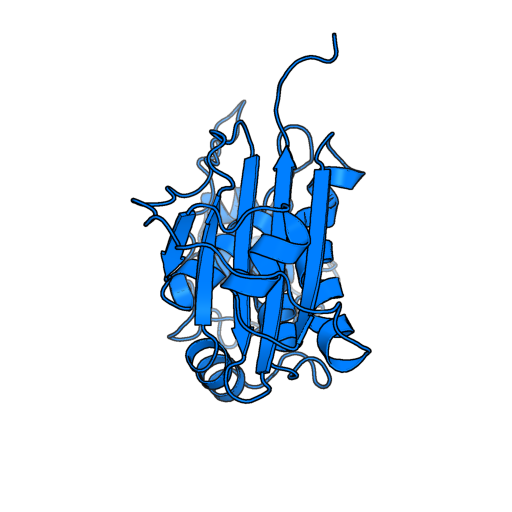A N 1
ATOM 587 C CA . ALA A 1 82 ? -12.005 9.374 -0.495 1.00 80.44 82 ALA A CA 1
ATOM 588 C C . ALA A 1 82 ? -13.407 8.791 -0.737 1.00 80.44 82 ALA A C 1
ATOM 590 O O . ALA A 1 82 ? -13.763 7.823 -0.078 1.00 80.44 82 ALA A O 1
ATOM 591 N N . GLY A 1 83 ? -14.194 9.353 -1.661 1.00 86.00 83 GLY A N 1
ATOM 592 C CA . GLY A 1 83 ? -15.618 9.028 -1.784 1.00 86.00 83 GLY A CA 1
ATOM 593 C C . GLY A 1 83 ? -16.452 9.627 -0.643 1.00 86.00 83 GLY A C 1
ATOM 594 O O . GLY A 1 83 ? -15.979 10.490 0.097 1.00 86.00 83 GLY A O 1
ATOM 595 N N . LEU A 1 84 ? -17.716 9.210 -0.532 1.00 89.75 84 LEU A N 1
ATOM 596 C CA . LEU A 1 84 ? -18.589 9.583 0.584 1.00 89.75 84 LEU A CA 1
ATOM 597 C C . LEU A 1 84 ? -18.466 8.522 1.681 1.00 89.75 84 LEU A C 1
ATOM 599 O O . LEU A 1 84 ? -18.689 7.350 1.404 1.00 89.75 84 LEU A O 1
ATOM 603 N N . LEU A 1 85 ? -18.113 8.937 2.899 1.00 93.19 85 LEU A N 1
ATOM 604 C CA . LEU A 1 85 ? -18.005 8.045 4.051 1.00 93.19 85 LEU A CA 1
ATOM 605 C C . LEU A 1 85 ? -19.316 8.035 4.843 1.00 93.19 85 LEU A C 1
ATOM 607 O O . LEU A 1 85 ? -19.913 9.092 5.070 1.00 93.19 85 LEU A O 1
ATOM 611 N N . ASP A 1 86 ? -19.715 6.855 5.305 1.00 93.50 86 ASP A N 1
ATOM 612 C CA . ASP A 1 86 ? -20.919 6.632 6.101 1.00 93.50 86 ASP A CA 1
ATOM 613 C C . ASP A 1 86 ? -20.636 6.779 7.599 1.00 93.50 86 ASP A C 1
ATOM 615 O O . ASP A 1 86 ? -19.580 6.380 8.094 1.00 93.50 86 ASP A O 1
ATOM 619 N N . GLU A 1 87 ? -21.594 7.336 8.343 1.00 92.19 87 GLU A N 1
ATOM 620 C CA . GLU A 1 87 ? -21.527 7.389 9.805 1.00 92.19 87 GLU A CA 1
ATOM 621 C C . GLU A 1 87 ? -21.642 5.995 10.418 1.00 92.19 87 GLU A C 1
ATOM 623 O O . GLU A 1 87 ? -22.483 5.180 10.035 1.00 92.19 87 GLU A O 1
ATOM 628 N N . ILE A 1 88 ? -20.814 5.749 11.429 1.00 92.56 88 ILE A N 1
ATOM 629 C CA . ILE A 1 88 ? -20.765 4.479 12.139 1.00 92.56 88 ILE A CA 1
ATOM 630 C C . ILE A 1 88 ? -21.257 4.710 13.560 1.00 92.56 88 ILE A C 1
ATOM 632 O O . ILE A 1 88 ? -20.761 5.592 14.267 1.00 92.56 88 ILE A O 1
ATOM 636 N N . GLY A 1 89 ? -22.235 3.905 13.984 1.00 90.12 89 GLY A N 1
ATOM 637 C CA . GLY A 1 89 ? -22.745 3.946 15.353 1.00 90.12 89 GLY A CA 1
ATOM 638 C C . GLY A 1 89 ? -21.633 3.731 16.391 1.00 90.12 89 GLY A C 1
ATOM 639 O O . GLY A 1 89 ? -20.578 3.209 16.043 1.00 90.12 89 GLY A O 1
ATOM 640 N N . PRO A 1 90 ? -21.840 4.120 17.661 1.00 91.38 90 PRO A N 1
ATOM 641 C CA . PRO A 1 90 ? -20.828 3.960 18.701 1.00 91.38 90 PRO A CA 1
ATOM 642 C C . PRO A 1 90 ? -20.373 2.503 18.857 1.00 91.38 90 PRO A C 1
ATOM 644 O O . PRO A 1 90 ? -21.197 1.589 18.885 1.00 91.38 90 PRO A O 1
ATOM 647 N N . VAL A 1 91 ? -19.064 2.315 18.994 1.00 94.50 91 VAL A N 1
ATOM 648 C CA . VAL A 1 91 ? -18.384 1.028 19.154 1.00 94.50 91 VAL A CA 1
ATOM 649 C C . VAL A 1 91 ? -17.339 1.203 20.247 1.00 94.50 91 VAL A C 1
ATOM 651 O O . VAL A 1 91 ? -16.606 2.193 20.259 1.00 94.50 91 VAL A O 1
ATOM 654 N N . GLU A 1 92 ? -17.287 0.247 21.168 1.00 95.12 92 GLU A N 1
ATOM 655 C CA . GLU A 1 92 ? -16.254 0.210 22.200 1.00 95.12 92 GLU A CA 1
ATOM 656 C C . GLU A 1 92 ? -14.910 -0.204 21.578 1.00 95.12 92 GLU A C 1
ATOM 658 O O . GLU A 1 92 ? -14.873 -1.180 20.818 1.00 95.12 92 GLU A O 1
ATOM 663 N N . PRO A 1 93 ? -13.806 0.503 21.879 1.00 94.94 93 PRO A N 1
ATOM 664 C CA . PRO A 1 93 ? -12.494 0.148 21.355 1.00 94.94 93 PRO A CA 1
ATOM 665 C C . PRO A 1 93 ? -12.084 -1.247 21.838 1.00 94.94 93 PRO A C 1
ATOM 667 O O . PRO A 1 93 ? -12.248 -1.585 23.012 1.00 94.94 93 PRO A O 1
ATOM 670 N N . ALA A 1 94 ? -11.539 -2.053 20.928 1.00 94.75 94 ALA A N 1
ATOM 671 C CA . ALA A 1 94 ? -10.982 -3.355 21.274 1.00 94.75 94 ALA A CA 1
ATOM 672 C C . ALA A 1 94 ? -9.641 -3.213 22.007 1.00 94.75 94 ALA A C 1
ATOM 674 O O . ALA A 1 94 ? -8.969 -2.179 21.944 1.00 94.75 94 ALA A O 1
ATOM 675 N N . GLU A 1 95 ? -9.245 -4.281 22.699 1.00 91.06 95 GLU A N 1
ATOM 676 C CA . GLU A 1 95 ? -7.925 -4.363 23.315 1.00 91.06 95 GLU A CA 1
ATOM 677 C C . GLU A 1 95 ? -6.827 -4.396 22.244 1.00 91.06 95 GLU A C 1
ATOM 679 O O . GLU A 1 95 ? -7.008 -4.942 21.151 1.00 91.06 95 GLU A O 1
ATOM 684 N N . ALA A 1 96 ? -5.672 -3.813 22.576 1.00 92.12 96 ALA A N 1
ATOM 685 C CA . ALA A 1 96 ? -4.502 -3.870 21.713 1.00 92.12 96 ALA A CA 1
ATOM 686 C C . ALA A 1 96 ? -4.120 -5.329 21.437 1.00 92.12 96 ALA A C 1
ATOM 688 O O . ALA A 1 96 ? -4.063 -6.157 22.349 1.00 92.12 96 ALA A O 1
ATOM 689 N N . GLY A 1 97 ? -3.845 -5.613 20.171 1.00 90.62 97 GLY A N 1
ATOM 690 C CA . GLY A 1 97 ? -3.426 -6.921 19.713 1.00 90.62 97 GLY A CA 1
ATOM 691 C C . GLY A 1 97 ? -2.066 -7.315 20.279 1.00 90.62 97 GLY A C 1
ATOM 692 O O . GLY A 1 97 ? -1.256 -6.483 20.703 1.00 90.62 97 GLY A O 1
ATOM 693 N N . GLY A 1 98 ? -1.828 -8.623 20.292 1.00 92.56 98 GLY A N 1
ATOM 694 C CA . GLY A 1 98 ? -0.553 -9.209 20.681 1.00 92.56 98 GLY A CA 1
ATOM 695 C C . GLY A 1 98 ? 0.424 -9.363 19.506 1.00 92.56 98 GLY A C 1
ATOM 696 O O . GLY A 1 98 ? 0.319 -8.654 18.498 1.00 92.56 98 GLY A O 1
ATOM 697 N N . PRO A 1 99 ? 1.369 -10.318 19.620 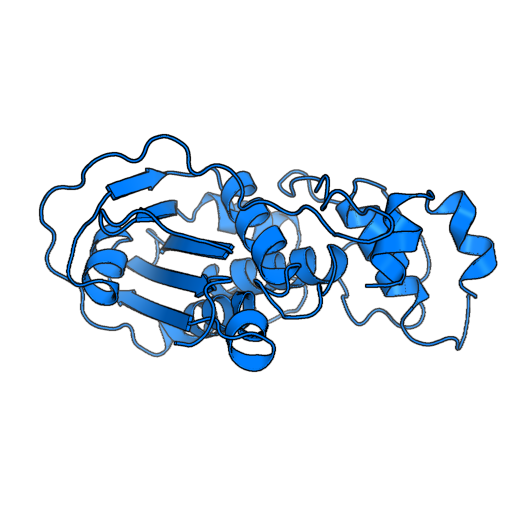1.00 94.56 99 PRO A N 1
ATOM 698 C CA . PRO A 1 99 ? 2.322 -10.668 18.563 1.00 94.56 99 PRO A CA 1
ATOM 699 C C . PRO A 1 99 ? 1.678 -10.924 17.195 1.00 94.56 99 PRO A C 1
ATOM 701 O O . PRO A 1 99 ? 2.264 -10.564 16.179 1.00 94.56 99 PRO A O 1
ATOM 704 N N . ASP A 1 100 ? 0.459 -11.458 17.185 1.00 94.19 100 ASP A N 1
ATOM 705 C CA . ASP A 1 100 ? -0.285 -11.836 15.979 1.00 94.19 100 ASP A CA 1
ATOM 706 C C . ASP A 1 100 ? -0.652 -10.624 15.099 1.00 94.19 100 ASP A C 1
ATOM 708 O O . ASP A 1 100 ? -0.844 -10.755 13.898 1.00 94.19 100 ASP A O 1
ATOM 712 N N . THR A 1 101 ? -0.663 -9.409 15.663 1.00 96.88 101 THR A N 1
ATOM 713 C CA . THR A 1 101 ? -0.915 -8.168 14.903 1.00 96.88 101 THR A CA 1
ATOM 714 C C . THR A 1 101 ? 0.359 -7.413 14.515 1.00 96.88 101 THR A C 1
ATOM 716 O O . THR A 1 101 ? 0.292 -6.413 13.794 1.00 96.88 101 THR A O 1
ATOM 719 N N . ALA A 1 102 ? 1.527 -7.853 14.995 1.00 97.00 102 ALA A N 1
ATOM 720 C CA . ALA A 1 102 ? 2.749 -7.055 14.968 1.00 97.00 102 ALA A CA 1
ATOM 721 C C . ALA A 1 102 ? 3.309 -6.847 13.552 1.00 97.00 102 ALA A C 1
ATOM 723 O O . ALA A 1 102 ? 3.770 -5.746 13.249 1.00 97.00 102 ALA A O 1
ATOM 724 N N . ALA A 1 103 ? 3.245 -7.867 12.689 1.00 96.81 103 ALA A N 1
ATOM 725 C CA . ALA A 1 103 ? 3.745 -7.784 11.315 1.00 96.81 103 ALA A CA 1
ATOM 726 C C . ALA A 1 103 ? 2.952 -6.750 10.496 1.00 96.81 103 ALA A C 1
ATOM 728 O O . ALA A 1 103 ? 3.528 -5.772 10.014 1.00 96.81 103 ALA A O 1
ATOM 729 N N . GLY A 1 104 ? 1.621 -6.892 10.441 1.00 97.38 104 GLY A N 1
ATOM 730 C CA . GLY A 1 104 ? 0.728 -5.934 9.781 1.00 97.38 104 GLY A CA 1
ATOM 731 C C . GLY A 1 104 ? 0.844 -4.514 10.349 1.00 97.38 104 GLY A C 1
ATOM 732 O O . GLY A 1 104 ? 0.913 -3.543 9.594 1.00 97.38 104 GLY A O 1
ATOM 733 N N . LEU A 1 105 ? 0.970 -4.375 11.676 1.00 97.56 105 LEU A N 1
ATOM 734 C CA . LEU A 1 105 ? 1.192 -3.078 12.323 1.00 97.56 105 LEU A CA 1
ATOM 735 C C . LEU A 1 105 ? 2.512 -2.429 11.879 1.00 97.56 105 LEU A C 1
ATOM 737 O O . LEU A 1 105 ? 2.535 -1.236 11.564 1.00 97.56 105 LEU A O 1
ATOM 741 N N . SER A 1 106 ? 3.603 -3.200 11.849 1.00 97.38 106 SER A N 1
ATOM 742 C CA . SER A 1 106 ? 4.911 -2.711 11.405 1.00 97.38 106 SER A CA 1
ATOM 743 C C . SER A 1 106 ? 4.856 -2.268 9.947 1.00 97.38 106 SER A C 1
ATOM 745 O O . SER A 1 106 ? 5.298 -1.164 9.626 1.00 97.38 106 SER A O 1
ATOM 747 N N . ALA A 1 107 ? 4.244 -3.071 9.075 1.00 97.56 107 ALA A N 1
ATOM 748 C CA . ALA A 1 107 ? 4.177 -2.768 7.652 1.00 97.56 107 ALA A CA 1
ATOM 749 C C . ALA A 1 107 ? 3.324 -1.518 7.347 1.00 97.56 107 ALA A C 1
ATOM 751 O O . ALA A 1 107 ? 3.735 -0.662 6.558 1.00 97.56 107 ALA A O 1
ATOM 752 N N . LEU A 1 108 ? 2.190 -1.334 8.037 1.00 97.44 108 LEU A N 1
ATOM 753 C CA . LEU A 1 108 ? 1.373 -0.114 7.933 1.00 97.44 108 LEU A CA 1
ATOM 754 C C . LEU A 1 108 ? 2.141 1.143 8.359 1.00 97.44 108 LEU A C 1
ATOM 756 O O . LEU A 1 108 ? 2.019 2.216 7.762 1.00 97.44 108 LEU A O 1
ATOM 760 N N . LEU A 1 109 ? 2.950 1.017 9.406 1.00 96.75 109 LEU A N 1
ATOM 761 C CA . LEU A 1 109 ? 3.810 2.089 9.878 1.00 96.75 109 LEU A CA 1
ATOM 762 C C . LEU A 1 109 ? 4.934 2.391 8.874 1.00 96.75 109 LEU A C 1
ATOM 764 O O . LEU A 1 109 ? 5.229 3.567 8.637 1.00 96.75 109 LEU A O 1
ATOM 768 N N . GLU A 1 110 ? 5.549 1.370 8.283 1.00 95.25 110 GLU A N 1
ATOM 769 C CA . GLU A 1 110 ? 6.611 1.496 7.277 1.00 95.25 110 GLU A CA 1
ATOM 770 C C . GLU A 1 110 ? 6.136 2.197 5.997 1.00 95.25 110 GLU A C 1
ATOM 772 O O . GLU A 1 110 ? 6.840 3.087 5.505 1.00 95.25 110 GLU A O 1
ATOM 777 N N . LEU A 1 111 ? 4.912 1.903 5.536 1.00 94.19 111 LEU A N 1
ATOM 778 C CA . LEU A 1 111 ? 4.267 2.522 4.365 1.00 94.19 111 LEU A CA 1
ATOM 779 C C . LEU A 1 111 ? 4.389 4.053 4.337 1.00 94.19 111 LEU A C 1
ATOM 781 O O . LEU A 1 111 ? 4.643 4.643 3.288 1.00 94.19 111 LEU A O 1
ATOM 785 N N . THR A 1 112 ? 4.229 4.702 5.494 1.00 92.12 112 THR A N 1
ATOM 786 C CA . THR A 1 112 ? 4.223 6.172 5.633 1.00 92.12 112 THR A CA 1
ATOM 787 C C . THR A 1 112 ? 5.419 6.705 6.421 1.00 92.12 112 THR A C 1
ATOM 789 O O . THR A 1 112 ? 5.468 7.887 6.770 1.00 92.12 112 THR A O 1
ATOM 792 N N . CYS A 1 113 ? 6.427 5.867 6.686 1.00 92.31 113 CYS A N 1
ATOM 793 C CA . CYS A 1 113 ? 7.567 6.229 7.528 1.00 92.31 113 CYS A CA 1
ATOM 794 C C . CYS A 1 113 ? 8.321 7.462 7.010 1.00 92.31 113 CYS A C 1
ATOM 796 O O . CYS A 1 113 ? 8.646 8.374 7.771 1.00 92.31 113 CYS A O 1
ATOM 798 N N . VAL A 1 114 ? 8.499 7.547 5.689 1.00 91.06 114 VAL A N 1
ATOM 799 C CA . VAL A 1 114 ? 9.206 8.656 5.034 1.00 91.06 114 VAL A CA 1
ATOM 800 C C . VAL A 1 114 ? 8.518 10.005 5.247 1.00 91.06 114 VAL A C 1
ATOM 802 O O . VAL A 1 114 ? 9.209 11.020 5.306 1.00 91.06 114 VAL A O 1
ATOM 805 N N . TRP A 1 115 ? 7.195 10.042 5.432 1.00 92.50 115 TRP A N 1
ATOM 806 C CA . TRP A 1 115 ? 6.493 11.293 5.736 1.00 92.50 115 TRP A CA 1
ATOM 807 C C . TRP A 1 115 ? 6.908 11.837 7.107 1.00 92.50 115 TRP A C 1
ATOM 809 O O . TRP A 1 115 ? 7.045 13.043 7.276 1.00 92.50 115 TRP A O 1
ATOM 819 N N . ALA A 1 116 ? 7.154 10.961 8.082 1.00 88.69 116 ALA A N 1
ATOM 820 C CA . ALA A 1 116 ? 7.605 11.364 9.412 1.00 88.69 116 ALA A CA 1
ATOM 821 C C . ALA A 1 116 ? 9.117 11.643 9.472 1.00 88.69 116 ALA A C 1
ATOM 823 O O . ALA A 1 116 ? 9.552 12.518 10.213 1.00 88.69 116 ALA A O 1
ATOM 824 N N . GLU A 1 117 ? 9.928 10.899 8.715 1.00 89.06 117 GLU A N 1
ATOM 825 C CA . GLU A 1 117 ? 11.394 10.991 8.787 1.00 89.06 117 GLU A CA 1
ATOM 826 C C . GLU A 1 117 ? 12.001 12.060 7.874 1.00 89.06 117 GLU A C 1
ATOM 828 O O . GLU A 1 117 ? 13.049 12.624 8.188 1.00 89.06 117 GLU A O 1
ATOM 833 N N . GLN A 1 118 ? 11.387 12.302 6.714 1.00 86.75 118 GLN A N 1
ATOM 834 C CA . GLN A 1 118 ? 11.926 13.189 5.675 1.00 86.75 118 GLN A CA 1
ATOM 835 C C . GLN A 1 118 ? 11.013 14.382 5.372 1.00 86.75 118 GLN A C 1
ATOM 837 O O . GLN A 1 118 ? 11.358 15.216 4.535 1.00 86.75 118 GLN A O 1
ATOM 842 N N . SER A 1 119 ? 9.867 14.464 6.045 1.00 84.00 119 SER A N 1
ATOM 843 C CA . SER A 1 119 ? 8.959 15.610 6.038 1.00 84.00 119 SER A CA 1
ATOM 844 C C . SER A 1 119 ? 8.577 15.948 7.488 1.00 84.00 119 SER A C 1
ATOM 846 O O . SER A 1 119 ? 9.331 15.635 8.407 1.00 84.00 119 SER A O 1
ATOM 848 N N . ASN A 1 120 ? 7.440 16.607 7.709 1.00 84.94 120 ASN A N 1
ATOM 849 C CA . ASN A 1 120 ? 6.921 16.938 9.041 1.00 84.94 120 ASN A CA 1
ATOM 850 C C . ASN A 1 120 ? 5.655 16.133 9.385 1.00 84.94 120 ASN A C 1
ATOM 852 O O . ASN A 1 120 ? 4.844 16.551 10.218 1.00 84.94 120 ASN A O 1
ATOM 856 N N . GLY A 1 121 ? 5.482 14.985 8.729 1.00 88.69 121 GLY A N 1
ATOM 857 C CA . GLY A 1 121 ? 4.308 14.144 8.865 1.00 88.69 121 GLY A CA 1
ATOM 858 C C . GLY A 1 121 ? 4.215 13.464 10.225 1.00 88.69 121 GLY A C 1
ATOM 859 O O . GLY A 1 121 ? 5.197 13.251 10.938 1.00 88.69 121 GLY A O 1
ATOM 860 N N . ARG A 1 122 ? 2.995 13.079 10.581 1.00 92.31 122 ARG A N 1
ATOM 861 C CA . ARG A 1 122 ? 2.689 12.235 11.733 1.00 92.31 122 ARG A CA 1
ATOM 862 C C . ARG A 1 122 ? 2.040 10.955 11.248 1.00 92.31 122 ARG A C 1
ATOM 864 O O . ARG A 1 122 ? 1.287 10.962 10.279 1.00 92.31 122 ARG A O 1
ATOM 871 N N . ARG A 1 123 ? 2.318 9.871 11.960 1.00 93.88 123 ARG A N 1
ATOM 872 C CA . ARG A 1 123 ? 1.723 8.559 11.726 1.00 93.88 123 ARG A CA 1
ATOM 873 C C . ARG A 1 123 ? 1.450 7.878 13.057 1.00 93.88 123 ARG A C 1
ATOM 875 O O . ARG A 1 123 ? 2.251 7.994 13.984 1.00 93.88 123 ARG A O 1
ATOM 882 N N . SER A 1 124 ? 0.324 7.193 13.134 1.00 95.44 124 SER A N 1
ATOM 883 C CA . SER A 1 124 ? -0.058 6.337 14.248 1.00 95.44 124 SER A CA 1
ATOM 884 C C . SER A 1 124 ? -0.826 5.151 13.691 1.00 95.44 124 SER A C 1
ATOM 886 O O . SER A 1 124 ? -1.615 5.313 12.761 1.00 95.44 124 SER A O 1
ATOM 888 N N . ALA A 1 125 ? -0.597 3.974 14.255 1.00 97.56 125 ALA A N 1
ATOM 889 C CA . ALA A 1 125 ? -1.332 2.779 13.895 1.00 97.56 125 ALA A CA 1
ATOM 890 C C . ALA A 1 125 ? -1.557 1.903 15.125 1.00 97.56 125 ALA A C 1
ATOM 892 O O . ALA A 1 125 ? -0.801 1.976 16.096 1.00 97.56 125 ALA A O 1
ATOM 893 N N . VAL A 1 126 ? -2.596 1.080 15.066 1.00 98.06 126 VAL A N 1
ATOM 894 C CA . VAL A 1 126 ? -2.925 0.073 16.078 1.00 98.06 126 VAL A CA 1
ATOM 895 C C . VAL A 1 126 ? -3.277 -1.235 15.383 1.00 98.06 126 VAL A C 1
ATOM 897 O O . VAL A 1 126 ? -3.831 -1.216 14.285 1.00 98.06 126 VAL A O 1
ATOM 900 N N . GLY A 1 127 ? -2.952 -2.349 16.029 1.00 98.38 127 GLY A N 1
ATOM 901 C CA . GLY A 1 127 ? -3.535 -3.659 15.759 1.00 98.38 127 GLY A CA 1
ATOM 902 C C . GLY A 1 127 ? -4.374 -4.071 16.967 1.00 98.38 127 GLY A C 1
ATOM 903 O O . GLY A 1 127 ? -4.002 -3.745 18.097 1.00 98.38 127 GLY A O 1
ATOM 904 N N . VAL A 1 128 ? -5.505 -4.732 16.748 1.00 98.44 128 VAL A N 1
ATOM 905 C CA . VAL A 1 128 ? -6.457 -5.155 17.786 1.00 98.44 128 VAL A CA 1
ATOM 906 C C . VAL A 1 128 ? -6.992 -6.555 17.497 1.00 98.44 128 VAL A C 1
ATOM 908 O O . VAL A 1 128 ? -6.967 -7.009 16.355 1.00 98.44 128 VAL A O 1
ATOM 911 N N . HIS A 1 129 ? -7.513 -7.221 18.529 1.00 97.69 129 HIS A N 1
ATOM 912 C CA . HIS A 1 129 ? -8.385 -8.386 18.352 1.00 97.69 129 HIS A CA 1
ATOM 913 C C . HIS A 1 129 ? -9.832 -7.893 18.258 1.00 97.69 129 HIS A C 1
ATOM 915 O O . HIS A 1 129 ? -10.413 -7.478 19.264 1.00 97.69 129 HIS A O 1
ATOM 921 N N . GLY A 1 130 ? -10.396 -7.882 17.057 1.00 96.75 130 GLY A N 1
ATOM 922 C CA . GLY A 1 130 ? -11.694 -7.284 16.781 1.00 96.75 130 GLY A CA 1
ATOM 923 C C . GLY A 1 130 ? -11.871 -6.935 15.310 1.00 96.75 130 GLY A C 1
ATOM 924 O O . GLY A 1 130 ? -11.205 -7.495 14.445 1.00 96.75 130 GLY A O 1
ATOM 925 N N . ASP A 1 131 ? -12.775 -5.996 15.051 1.00 96.88 131 ASP A N 1
ATOM 926 C CA . ASP A 1 131 ? -13.106 -5.518 13.708 1.00 96.88 131 ASP A CA 1
ATOM 927 C C . ASP A 1 131 ? -12.485 -4.141 13.387 1.00 96.88 131 ASP A C 1
ATOM 929 O O . ASP A 1 131 ? -11.919 -3.447 14.246 1.00 96.88 131 ASP A O 1
ATOM 933 N N . ALA A 1 132 ? -12.609 -3.702 12.133 1.00 96.69 132 ALA A N 1
ATOM 934 C CA . ALA A 1 132 ? -12.078 -2.413 11.698 1.00 96.69 132 ALA A CA 1
ATOM 935 C C . ALA A 1 132 ? -12.693 -1.210 12.434 1.00 96.69 132 ALA A C 1
ATOM 937 O O . ALA A 1 132 ? -12.045 -0.170 12.563 1.00 96.69 132 ALA A O 1
ATOM 938 N N . ALA A 1 133 ? -13.938 -1.304 12.915 1.00 96.38 133 ALA A N 1
ATOM 939 C CA . ALA A 1 133 ? -14.581 -0.220 13.659 1.00 96.38 133 ALA A CA 1
ATOM 940 C C . ALA A 1 133 ? -13.912 -0.046 15.022 1.00 96.38 133 ALA A C 1
ATOM 942 O O . ALA A 1 133 ? -13.611 1.073 15.439 1.00 96.38 133 ALA A O 1
ATOM 943 N N . GLN A 1 134 ? -13.651 -1.169 15.687 1.00 97.50 134 GLN A N 1
ATOM 944 C CA . GLN A 1 134 ? -12.963 -1.224 16.966 1.00 97.50 134 GLN A CA 1
ATOM 945 C C . GLN A 1 134 ? -11.512 -0.753 16.843 1.00 97.50 134 GLN A C 1
ATOM 947 O O . GLN A 1 134 ? -11.043 -0.024 17.718 1.00 97.50 134 GLN A O 1
ATOM 952 N N . ALA A 1 135 ? -10.820 -1.095 15.749 1.00 97.69 135 ALA A N 1
ATOM 953 C CA . ALA A 1 135 ? -9.471 -0.601 15.466 1.00 97.69 135 ALA A CA 1
ATOM 954 C C . ALA A 1 135 ? -9.442 0.929 15.285 1.00 97.69 135 ALA A C 1
ATOM 956 O O . ALA A 1 135 ? -8.601 1.614 15.870 1.00 97.69 135 ALA A O 1
ATOM 957 N N . VAL A 1 136 ? -10.395 1.491 14.530 1.00 96.81 136 VAL A N 1
ATOM 958 C CA . VAL A 1 136 ? -10.527 2.951 14.354 1.00 96.81 136 VAL A CA 1
ATOM 959 C C . VAL A 1 136 ? -10.857 3.644 15.678 1.00 96.81 136 VAL A C 1
ATOM 961 O O . VAL A 1 136 ? -10.235 4.660 16.003 1.00 96.81 136 VAL A O 1
ATOM 964 N N . ALA A 1 137 ? -11.769 3.077 16.474 1.00 96.31 137 ALA A N 1
ATOM 965 C CA . ALA A 1 137 ? -12.108 3.589 17.799 1.00 96.31 137 ALA A CA 1
ATOM 966 C C . ALA A 1 137 ? -10.905 3.569 18.751 1.00 96.31 137 ALA A C 1
ATOM 968 O O . ALA A 1 137 ? -10.662 4.554 19.448 1.00 96.31 137 ALA A O 1
ATOM 969 N N . ALA A 1 138 ? -10.110 2.497 18.740 1.00 96.88 138 ALA A N 1
ATOM 970 C CA . ALA A 1 138 ? -8.893 2.390 19.541 1.00 96.88 138 ALA A CA 1
ATOM 971 C C . ALA A 1 138 ? -7.818 3.407 19.115 1.00 96.88 138 ALA A C 1
ATOM 973 O O . ALA A 1 138 ? -7.125 3.965 19.964 1.00 96.88 138 ALA A O 1
ATOM 974 N N . LEU A 1 139 ? -7.694 3.681 17.812 1.00 96.00 139 LEU A N 1
ATOM 975 C CA . LEU A 1 139 ? -6.711 4.624 17.275 1.00 96.00 139 LEU A CA 1
ATOM 976 C C . LEU A 1 139 ? -7.078 6.091 17.532 1.00 96.00 139 LEU A C 1
ATOM 978 O O . LEU A 1 139 ? -6.206 6.904 17.835 1.00 96.00 139 LEU A O 1
ATOM 982 N N . THR A 1 140 ? -8.349 6.443 17.338 1.00 94.12 140 THR A N 1
ATOM 983 C CA . THR A 1 140 ? -8.801 7.844 17.265 1.00 94.12 140 THR A CA 1
ATOM 984 C C . THR A 1 140 ? -9.615 8.290 18.480 1.00 94.12 140 THR A C 1
ATOM 986 O O . THR A 1 140 ? -9.814 9.486 18.682 1.00 94.12 140 THR A O 1
ATOM 989 N N . GLY A 1 141 ? -10.095 7.348 19.296 1.00 93.50 141 GLY A N 1
ATOM 990 C CA . GLY A 1 141 ? -11.054 7.610 20.370 1.00 93.50 141 GLY A CA 1
ATOM 991 C C . GLY A 1 141 ? -12.491 7.842 19.885 1.00 93.50 141 GLY A C 1
ATOM 992 O O . GLY A 1 141 ? -13.344 8.218 20.687 1.00 93.50 141 GLY A O 1
ATOM 993 N N . THR A 1 142 ? -12.775 7.645 18.593 1.00 90.81 142 THR A N 1
ATOM 994 C CA . THR A 1 142 ? -14.105 7.794 17.984 1.00 90.81 142 THR A CA 1
ATOM 995 C C . THR A 1 142 ? -14.342 6.726 16.917 1.00 90.81 142 THR A C 1
ATOM 997 O O . THR A 1 142 ? -13.408 6.221 16.305 1.00 90.81 142 THR A O 1
ATOM 1000 N N . THR A 1 143 ? -15.600 6.372 16.660 1.00 86.62 143 THR A N 1
ATOM 1001 C CA . THR A 1 143 ? -15.949 5.461 15.556 1.00 86.62 143 THR A CA 1
ATOM 1002 C C . THR A 1 143 ? -15.863 6.122 14.187 1.00 86.62 143 THR A C 1
ATOM 1004 O O . THR A 1 143 ? -15.691 5.427 13.184 1.00 86.62 143 THR A O 1
ATOM 1007 N N . GLY A 1 144 ? -15.961 7.455 14.156 1.00 88.25 144 GLY A N 1
ATOM 1008 C CA . GLY A 1 144 ? -15.812 8.256 12.950 1.00 88.25 144 GLY A CA 1
ATOM 1009 C C . GLY A 1 144 ? -16.782 7.872 11.829 1.00 88.25 144 GLY A C 1
ATOM 1010 O O . GLY A 1 144 ? -17.898 7.394 12.058 1.00 88.25 144 GLY A O 1
ATOM 1011 N N . ARG A 1 145 ? -16.340 8.107 10.595 1.00 93.94 145 ARG A N 1
ATOM 1012 C CA . ARG A 1 145 ? -17.038 7.704 9.368 1.00 93.94 145 ARG A CA 1
ATOM 1013 C C . ARG A 1 145 ? -16.174 6.732 8.584 1.00 93.94 145 ARG A C 1
ATOM 1015 O O . ARG A 1 145 ? -14.950 6.825 8.651 1.00 93.94 145 ARG A O 1
ATOM 1022 N N . ARG A 1 146 ? -16.786 5.813 7.833 1.00 94.50 146 ARG A N 1
ATOM 1023 C CA . ARG A 1 146 ? -16.066 4.797 7.049 1.00 94.50 146 ARG A CA 1
ATOM 1024 C C . ARG A 1 146 ? -16.682 4.558 5.677 1.00 94.50 146 ARG A C 1
ATOM 1026 O O . ARG A 1 146 ? -17.885 4.689 5.498 1.00 94.50 146 ARG A O 1
ATOM 1033 N N . LEU A 1 147 ? -15.844 4.162 4.728 1.00 96.44 147 LEU A N 1
ATOM 1034 C CA . LEU A 1 147 ? -16.238 3.651 3.417 1.00 96.44 147 LEU A CA 1
ATOM 1035 C C . LEU A 1 147 ? -15.496 2.337 3.177 1.00 96.44 147 LEU A C 1
ATOM 1037 O O . LEU A 1 147 ? -14.272 2.305 3.298 1.00 96.44 147 LEU A O 1
ATOM 1041 N N . SER A 1 148 ? -16.221 1.268 2.848 1.00 97.25 148 SER A N 1
ATOM 1042 C CA . SER A 1 148 ? -15.599 0.007 2.429 1.00 97.25 148 SER A CA 1
ATOM 1043 C C . SER A 1 148 ? -14.989 0.156 1.036 1.00 97.25 148 SER A C 1
ATOM 1045 O O . SER A 1 148 ? -15.583 0.793 0.165 1.00 97.25 148 SER A O 1
ATOM 1047 N N . LEU A 1 149 ? -13.806 -0.420 0.842 1.00 97.12 149 LEU A N 1
ATOM 1048 C CA . LEU A 1 149 ? -13.058 -0.369 -0.406 1.00 97.12 149 LEU A CA 1
ATOM 1049 C C . LEU A 1 149 ? -12.904 -1.771 -1.007 1.00 97.12 149 LEU A C 1
ATOM 1051 O O . LEU A 1 149 ? -12.679 -2.727 -0.263 1.00 97.12 149 LEU A O 1
ATOM 1055 N N . PRO A 1 150 ? -12.938 -1.898 -2.344 1.00 96.38 150 PRO A N 1
ATOM 1056 C CA . PRO A 1 150 ? -12.346 -3.043 -3.028 1.00 96.38 150 PRO A CA 1
ATOM 1057 C C . PRO A 1 150 ? -10.857 -3.184 -2.679 1.00 96.38 150 PRO A C 1
ATOM 1059 O O . PRO A 1 150 ? -10.166 -2.181 -2.461 1.00 96.38 150 PRO A O 1
ATOM 1062 N N . ALA A 1 151 ? -10.346 -4.417 -2.672 1.00 96.81 151 ALA A N 1
ATOM 1063 C CA . ALA A 1 151 ? -8.950 -4.703 -2.340 1.00 96.81 151 ALA A CA 1
ATOM 1064 C C . ALA A 1 151 ? -7.976 -3.968 -3.277 1.00 96.81 151 ALA A C 1
ATOM 1066 O O . ALA A 1 151 ? -6.957 -3.431 -2.842 1.00 96.81 151 ALA A O 1
ATOM 1067 N N . GLU A 1 152 ? -8.319 -3.865 -4.560 1.00 95.62 152 GLU A N 1
ATOM 1068 C CA . GLU A 1 152 ? -7.515 -3.188 -5.573 1.00 95.62 152 GLU A CA 1
ATOM 1069 C C . GLU A 1 152 ? -7.441 -1.678 -5.319 1.00 95.62 152 GLU A C 1
ATOM 1071 O O . GLU A 1 152 ? -6.380 -1.071 -5.465 1.00 95.62 152 GLU A O 1
ATOM 1076 N N . GLU A 1 153 ? -8.540 -1.057 -4.881 1.00 95.31 153 GLU A N 1
ATOM 1077 C CA . GLU A 1 153 ? -8.535 0.357 -4.497 1.00 95.31 153 GLU A CA 1
ATOM 1078 C C . GLU A 1 153 ? -7.696 0.583 -3.236 1.00 95.31 153 GLU A C 1
ATOM 1080 O O . GLU A 1 153 ? -6.913 1.533 -3.179 1.00 95.31 153 GLU A O 1
ATOM 1085 N N . ALA A 1 154 ? -7.792 -0.304 -2.244 1.00 96.56 154 ALA A N 1
ATOM 1086 C CA . ALA A 1 154 ? -6.967 -0.229 -1.043 1.00 96.56 154 ALA A CA 1
ATOM 1087 C C . ALA A 1 154 ? -5.468 -0.377 -1.363 1.00 96.56 154 ALA A C 1
ATOM 1089 O O . ALA A 1 154 ? -4.650 0.430 -0.911 1.00 96.56 154 ALA A O 1
ATOM 1090 N N . LEU A 1 155 ? -5.101 -1.330 -2.223 1.00 96.50 155 LEU A N 1
ATOM 1091 C CA . LEU A 1 155 ? -3.734 -1.489 -2.718 1.00 96.50 155 LEU A CA 1
ATOM 1092 C C . LEU A 1 155 ? -3.244 -0.260 -3.486 1.00 96.50 155 LEU A C 1
ATOM 1094 O O . LEU A 1 155 ? -2.105 0.163 -3.282 1.00 96.50 155 LEU A O 1
ATOM 1098 N N . ALA A 1 156 ? -4.087 0.354 -4.325 1.00 95.38 156 ALA A N 1
ATOM 1099 C CA . ALA A 1 156 ? -3.740 1.595 -5.018 1.00 95.38 156 ALA A CA 1
ATOM 1100 C C . ALA A 1 156 ? -3.397 2.717 -4.026 1.00 95.38 156 ALA A C 1
ATOM 1102 O O . ALA A 1 156 ? -2.437 3.462 -4.238 1.00 95.38 156 ALA A O 1
ATOM 1103 N N . LEU A 1 157 ? -4.155 2.825 -2.930 1.00 95.50 157 LEU A N 1
ATOM 1104 C CA . LEU A 1 157 ? -3.912 3.808 -1.873 1.00 95.50 157 LEU A CA 1
ATOM 1105 C C . LEU A 1 157 ? -2.609 3.547 -1.122 1.00 95.50 157 LEU A C 1
ATOM 1107 O O . LEU A 1 157 ? -1.841 4.487 -0.902 1.00 95.50 157 LEU A O 1
ATOM 1111 N N . MET A 1 158 ? -2.334 2.291 -0.765 1.00 96.75 158 MET A N 1
ATOM 1112 C CA . MET A 1 158 ? -1.064 1.914 -0.140 1.00 96.75 158 MET A CA 1
ATOM 1113 C C . MET A 1 158 ? 0.112 2.203 -1.078 1.00 96.75 158 MET A C 1
ATOM 1115 O O . MET A 1 158 ? 1.097 2.817 -0.667 1.00 96.75 158 MET A O 1
ATOM 1119 N N . ALA A 1 159 ? -0.014 1.855 -2.361 1.00 96.19 159 ALA A N 1
ATOM 1120 C CA . ALA A 1 159 ? 1.023 2.108 -3.353 1.00 96.19 159 ALA A CA 1
ATOM 1121 C C . ALA A 1 159 ? 1.276 3.607 -3.554 1.00 96.19 159 ALA A C 1
ATOM 1123 O O . ALA A 1 159 ? 2.428 4.037 -3.624 1.00 96.19 159 ALA A O 1
ATOM 1124 N N . TRP A 1 160 ? 0.220 4.422 -3.599 1.00 95.38 160 TRP A N 1
ATOM 1125 C CA . TRP A 1 160 ? 0.343 5.877 -3.646 1.00 95.38 160 TRP A CA 1
ATOM 1126 C C . TRP A 1 160 ? 1.083 6.417 -2.414 1.00 95.38 160 TRP A C 1
ATOM 1128 O O . TRP A 1 160 ? 2.065 7.154 -2.557 1.00 95.38 160 TRP A O 1
ATOM 1138 N N . ALA A 1 161 ? 0.677 5.999 -1.212 1.00 95.06 161 ALA A N 1
ATOM 1139 C CA . ALA A 1 161 ? 1.289 6.459 0.029 1.00 95.06 161 ALA A CA 1
ATOM 1140 C C . ALA A 1 161 ? 2.775 6.081 0.093 1.00 95.06 161 ALA A C 1
ATOM 1142 O O . ALA A 1 161 ? 3.618 6.963 0.274 1.00 95.06 161 ALA A O 1
ATOM 1143 N N . GLY A 1 162 ? 3.101 4.814 -0.181 1.00 95.19 162 GLY A N 1
ATOM 1144 C CA . GLY A 1 162 ? 4.468 4.295 -0.194 1.00 95.19 162 GLY A CA 1
ATOM 1145 C C . GLY A 1 162 ? 5.361 4.890 -1.288 1.00 95.19 162 GLY A C 1
ATOM 1146 O O . GLY A 1 162 ? 6.584 4.926 -1.121 1.00 95.19 162 GLY A O 1
ATOM 1147 N N . ALA A 1 163 ? 4.783 5.382 -2.390 1.00 94.50 163 ALA A N 1
ATOM 1148 C CA . ALA A 1 163 ? 5.510 6.086 -3.446 1.00 94.50 163 ALA A CA 1
ATOM 1149 C C . ALA A 1 163 ? 5.796 7.553 -3.093 1.00 94.50 163 ALA A C 1
ATOM 1151 O O . ALA A 1 163 ? 6.817 8.105 -3.521 1.00 94.50 163 ALA A O 1
ATOM 1152 N N . SER A 1 164 ? 4.898 8.192 -2.346 1.00 91.62 164 SER A N 1
ATOM 1153 C CA . SER A 1 164 ? 4.955 9.615 -2.014 1.00 91.62 164 SER A CA 1
ATOM 1154 C C . SER A 1 164 ? 5.993 9.943 -0.926 1.00 91.62 164 SER A C 1
ATOM 1156 O O . SER A 1 164 ? 6.477 9.074 -0.201 1.00 91.62 164 SER A O 1
ATOM 1158 N N . GLY A 1 165 ? 6.368 11.221 -0.830 1.00 88.38 165 GLY A N 1
ATOM 1159 C CA . GLY A 1 165 ? 7.286 11.735 0.196 1.00 88.38 165 GLY A CA 1
ATOM 1160 C C . GLY A 1 165 ? 6.606 12.592 1.269 1.00 88.38 165 GLY A C 1
ATOM 1161 O O . GLY A 1 165 ? 7.301 13.186 2.088 1.00 88.38 165 GLY A O 1
ATOM 1162 N N . GLY A 1 166 ? 5.276 12.694 1.252 1.00 87.69 166 GLY A N 1
ATOM 1163 C CA . GLY A 1 166 ? 4.556 13.733 1.986 1.00 87.69 166 GLY A CA 1
ATOM 1164 C C . GLY A 1 166 ? 4.768 15.116 1.358 1.00 87.69 166 GLY A C 1
ATOM 1165 O O . GLY A 1 166 ? 5.115 15.230 0.182 1.00 87.69 166 GLY A O 1
ATOM 1166 N N . ALA A 1 167 ? 4.573 16.167 2.149 1.00 84.75 167 ALA A N 1
ATOM 1167 C CA . ALA A 1 167 ? 4.604 17.556 1.704 1.00 84.75 167 ALA A CA 1
ATOM 1168 C C . ALA A 1 167 ? 6.006 18.047 1.308 1.00 84.75 167 ALA A C 1
ATOM 1170 O O . ALA A 1 167 ? 6.144 18.805 0.346 1.00 84.75 167 ALA A O 1
ATOM 1171 N N . TYR A 1 168 ? 7.045 17.634 2.042 1.00 83.44 168 TYR A N 1
ATOM 1172 C CA . TYR A 1 168 ? 8.418 18.119 1.846 1.00 83.44 168 TYR A CA 1
ATOM 1173 C C . TYR A 1 168 ? 9.425 17.016 1.507 1.00 83.44 168 TYR A C 1
ATOM 1175 O O . TYR A 1 168 ? 10.512 17.311 1.000 1.00 83.44 168 TYR A O 1
ATOM 1183 N N . GLY A 1 169 ? 9.089 15.753 1.778 1.00 82.56 169 GLY A N 1
ATOM 1184 C CA . GLY A 1 169 ? 9.979 14.630 1.524 1.00 82.56 169 GLY A CA 1
ATOM 1185 C C . GLY A 1 169 ? 10.113 14.320 0.036 1.00 82.56 169 GLY A C 1
ATOM 1186 O O . GLY A 1 169 ? 9.274 14.656 -0.803 1.00 82.56 169 GLY A O 1
ATOM 1187 N N . ARG A 1 170 ? 11.208 13.647 -0.324 1.00 87.44 170 ARG A N 1
ATOM 1188 C CA . ARG A 1 170 ? 11.434 13.250 -1.717 1.00 87.44 170 ARG A CA 1
ATOM 1189 C C . ARG A 1 170 ? 10.518 12.093 -2.086 1.00 87.44 170 ARG A C 1
ATOM 1191 O O . ARG A 1 170 ? 10.519 11.058 -1.426 1.00 87.44 170 ARG A O 1
ATOM 1198 N N . ARG A 1 171 ? 9.822 12.230 -3.216 1.00 90.38 171 ARG A N 1
ATOM 1199 C CA . ARG A 1 171 ? 9.061 11.129 -3.808 1.00 90.38 171 ARG A CA 1
ATOM 1200 C C . ARG A 1 171 ? 9.970 9.933 -4.119 1.00 90.38 171 ARG A C 1
ATOM 1202 O O . ARG A 1 171 ? 10.993 10.079 -4.804 1.00 90.38 171 ARG A O 1
ATOM 1209 N N . ARG A 1 172 ? 9.554 8.759 -3.648 1.00 92.31 172 ARG A N 1
ATOM 1210 C CA . ARG A 1 172 ? 10.282 7.485 -3.727 1.00 92.31 172 ARG A CA 1
ATOM 1211 C C . ARG A 1 172 ? 10.064 6.784 -5.067 1.00 92.31 172 ARG A C 1
ATOM 1213 O O . ARG A 1 172 ? 10.999 6.171 -5.571 1.00 92.31 172 ARG A O 1
ATOM 1220 N N . GLY A 1 173 ? 8.890 6.972 -5.667 1.00 93.94 173 GLY A N 1
ATOM 1221 C CA . GLY A 1 173 ? 8.533 6.461 -6.993 1.00 93.94 173 GLY A CA 1
ATOM 1222 C C . GLY A 1 173 ? 7.561 5.287 -6.952 1.00 93.94 173 GLY A C 1
ATOM 1223 O O . GLY A 1 173 ? 7.379 4.651 -5.910 1.00 93.94 173 GLY A O 1
ATOM 1224 N N . MET A 1 174 ? 6.919 5.012 -8.087 1.00 94.50 174 MET A N 1
ATOM 1225 C CA . MET A 1 174 ? 5.870 3.998 -8.193 1.00 94.50 174 MET A CA 1
ATOM 1226 C C . MET A 1 174 ? 6.381 2.583 -7.946 1.00 94.50 174 MET A C 1
ATOM 1228 O O . MET A 1 174 ? 5.669 1.781 -7.348 1.00 94.50 174 MET A O 1
ATOM 1232 N N . ALA A 1 175 ? 7.619 2.290 -8.343 1.00 95.44 175 ALA A N 1
ATOM 1233 C CA . ALA A 1 175 ? 8.242 0.996 -8.090 1.00 95.44 175 ALA A CA 1
ATOM 1234 C C . ALA A 1 175 ? 8.339 0.714 -6.584 1.00 95.44 175 ALA A C 1
ATOM 1236 O O . ALA A 1 175 ? 8.023 -0.382 -6.123 1.00 95.44 175 ALA A O 1
ATOM 1237 N N . ARG A 1 176 ? 8.716 1.736 -5.800 1.00 95.31 176 ARG A N 1
ATOM 1238 C CA . ARG A 1 176 ? 8.749 1.622 -4.342 1.00 95.31 176 ARG A CA 1
ATOM 1239 C C . ARG A 1 176 ? 7.345 1.536 -3.755 1.00 95.31 176 ARG A C 1
ATOM 1241 O O . ARG A 1 176 ? 7.134 0.712 -2.880 1.00 95.31 176 ARG A O 1
ATOM 1248 N N . GLY A 1 177 ? 6.399 2.335 -4.244 1.00 95.62 177 GLY A N 1
ATOM 1249 C CA . GLY A 1 177 ? 5.002 2.249 -3.816 1.00 95.62 177 GLY A CA 1
ATOM 1250 C C . GLY A 1 177 ? 4.415 0.850 -3.981 1.00 95.62 177 GLY A C 1
ATOM 1251 O O . GLY A 1 177 ? 3.882 0.292 -3.028 1.00 95.62 177 GLY A O 1
ATOM 1252 N N . ARG A 1 178 ? 4.591 0.249 -5.163 1.00 96.75 178 ARG A N 1
ATOM 1253 C CA . ARG A 1 178 ? 4.163 -1.125 -5.454 1.00 96.75 178 ARG A CA 1
ATOM 1254 C C . ARG A 1 178 ? 4.784 -2.137 -4.489 1.00 96.75 178 ARG A C 1
ATOM 1256 O O . ARG A 1 178 ? 4.067 -2.979 -3.960 1.00 96.75 178 ARG A O 1
ATOM 1263 N N . PHE A 1 179 ? 6.090 -2.027 -4.238 1.00 96.88 179 PHE A N 1
ATOM 1264 C CA . PHE A 1 179 ? 6.784 -2.864 -3.257 1.00 96.88 179 PHE A CA 1
ATOM 1265 C C . PHE A 1 179 ? 6.158 -2.758 -1.862 1.00 96.88 179 PHE A C 1
ATOM 1267 O O . PHE A 1 179 ? 5.820 -3.779 -1.275 1.00 96.88 179 PHE A O 1
ATOM 1274 N N . GLU A 1 180 ? 5.963 -1.539 -1.350 1.00 97.12 180 GLU A N 1
ATOM 1275 C CA . GLU A 1 180 ? 5.405 -1.332 -0.005 1.00 97.12 180 GLU A CA 1
ATOM 1276 C C . GLU A 1 180 ? 3.961 -1.840 0.098 1.00 97.12 180 GLU A C 1
ATOM 1278 O O . GLU A 1 180 ? 3.571 -2.379 1.128 1.00 97.12 180 GLU A O 1
ATOM 1283 N N . ALA A 1 181 ? 3.169 -1.707 -0.972 1.00 97.31 181 ALA A N 1
ATOM 1284 C CA . ALA A 1 181 ? 1.809 -2.234 -1.016 1.00 97.31 181 ALA A CA 1
ATOM 1285 C C . ALA A 1 181 ? 1.787 -3.769 -0.957 1.00 97.31 181 ALA A C 1
ATOM 1287 O O . ALA A 1 181 ? 1.019 -4.327 -0.179 1.00 97.31 181 ALA A O 1
ATOM 1288 N N . TRP A 1 182 ? 2.652 -4.445 -1.723 1.00 97.94 182 TRP A N 1
ATOM 1289 C CA . TRP A 1 182 ? 2.809 -5.902 -1.651 1.00 97.94 182 TRP A CA 1
ATOM 1290 C C . TRP A 1 182 ? 3.294 -6.361 -0.278 1.00 97.94 182 TRP A C 1
ATOM 1292 O O . TRP A 1 182 ? 2.748 -7.309 0.274 1.00 97.94 182 TRP A O 1
ATOM 1302 N N . TRP A 1 183 ? 4.303 -5.684 0.272 1.00 97.88 183 TRP A N 1
ATOM 1303 C CA . TRP A 1 183 ? 4.867 -6.011 1.580 1.00 97.88 183 TRP A CA 1
ATOM 1304 C C . TRP A 1 183 ? 3.819 -5.873 2.682 1.00 97.88 183 TRP A C 1
ATOM 1306 O O . TRP A 1 183 ? 3.614 -6.795 3.466 1.00 97.88 183 TRP A O 1
ATOM 1316 N N . CYS A 1 184 ? 3.087 -4.757 2.692 1.00 98.12 184 CYS A N 1
ATOM 1317 C CA . CYS A 1 184 ? 2.028 -4.536 3.664 1.00 98.12 184 CYS A CA 1
ATOM 1318 C C . CYS A 1 184 ? 0.874 -5.525 3.510 1.00 98.12 184 CYS A C 1
ATOM 1320 O O . CYS A 1 184 ? 0.396 -6.045 4.512 1.00 98.12 184 CYS A O 1
ATOM 1322 N N . ALA A 1 185 ? 0.440 -5.811 2.282 1.00 97.81 185 ALA A N 1
ATOM 1323 C CA . ALA A 1 185 ? -0.614 -6.788 2.040 1.00 97.81 185 ALA A CA 1
ATOM 1324 C C . ALA A 1 185 ? -0.203 -8.199 2.484 1.00 97.81 185 ALA A C 1
ATOM 1326 O O . ALA A 1 185 ? -0.988 -8.876 3.139 1.00 97.81 185 ALA A O 1
ATOM 1327 N N . ALA A 1 186 ? 1.035 -8.612 2.198 1.00 97.88 186 ALA A N 1
ATOM 1328 C CA . ALA A 1 186 ? 1.570 -9.890 2.653 1.00 97.88 186 ALA A CA 1
ATOM 1329 C C . ALA A 1 186 ? 1.621 -9.962 4.186 1.00 97.88 186 ALA A C 1
ATOM 1331 O O . ALA A 1 186 ? 1.157 -10.939 4.757 1.00 97.88 186 ALA A O 1
ATOM 1332 N N . ALA A 1 187 ? 2.101 -8.913 4.859 1.00 97.94 187 ALA A N 1
ATOM 1333 C CA . ALA A 1 187 ? 2.168 -8.872 6.320 1.00 97.94 187 ALA A CA 1
ATOM 1334 C C . ALA A 1 187 ? 0.784 -8.866 6.996 1.00 97.94 187 ALA A C 1
ATOM 1336 O O . ALA A 1 187 ? 0.618 -9.470 8.052 1.00 97.94 187 ALA A O 1
ATOM 1337 N N . LEU A 1 188 ? -0.208 -8.195 6.401 1.00 97.94 188 LEU A N 1
ATOM 1338 C CA . LEU A 1 188 ? -1.597 -8.206 6.881 1.00 97.94 188 LEU A CA 1
ATOM 1339 C C . LEU A 1 188 ? -2.270 -9.571 6.681 1.00 97.94 188 LEU A C 1
ATOM 1341 O O . LEU A 1 188 ? -3.110 -9.942 7.487 1.00 97.94 188 LEU A O 1
ATOM 1345 N N . ALA A 1 189 ? -1.879 -10.305 5.637 1.00 97.00 189 ALA A N 1
ATOM 1346 C CA . ALA A 1 189 ? -2.381 -11.639 5.312 1.00 97.00 189 ALA A CA 1
ATOM 1347 C C . ALA A 1 189 ? -1.558 -12.794 5.925 1.00 97.00 189 ALA A C 1
ATOM 1349 O O . ALA A 1 189 ? -1.832 -13.957 5.638 1.00 97.00 189 ALA A O 1
ATOM 1350 N N . GLY A 1 190 ? -0.503 -12.503 6.698 1.00 95.88 190 GLY A N 1
ATOM 1351 C CA . GLY A 1 190 ? 0.386 -13.527 7.269 1.00 95.88 190 GLY A CA 1
ATOM 1352 C C . GLY A 1 190 ? 1.256 -14.284 6.248 1.00 95.88 190 GLY A C 1
ATOM 1353 O O . GLY A 1 190 ? 1.652 -15.421 6.498 1.00 95.88 190 GLY A O 1
ATOM 1354 N N . LEU A 1 191 ? 1.552 -13.672 5.097 1.00 96.69 191 LEU A N 1
ATOM 1355 C CA . LEU A 1 191 ? 2.330 -14.230 3.979 1.00 96.69 191 LEU A CA 1
ATOM 1356 C C . LEU A 1 191 ? 3.737 -13.604 3.844 1.00 96.69 191 LEU A C 1
ATOM 1358 O O . LEU A 1 191 ? 4.322 -13.598 2.761 1.00 96.69 191 LEU A O 1
ATOM 1362 N N . ASP A 1 192 ? 4.289 -13.029 4.913 1.00 92.06 192 ASP A N 1
ATOM 1363 C CA . ASP A 1 192 ? 5.552 -12.274 4.914 1.00 92.06 192 ASP A CA 1
ATOM 1364 C C . ASP A 1 192 ? 6.817 -13.131 5.135 1.00 92.06 192 ASP A C 1
ATOM 1366 O O . ASP A 1 192 ? 7.935 -12.612 5.096 1.00 92.06 192 ASP A O 1
ATOM 1370 N N . SER A 1 193 ? 6.675 -14.449 5.322 1.00 90.19 193 SER A N 1
ATOM 1371 C CA . SER A 1 193 ? 7.806 -15.356 5.572 1.00 90.19 193 SER A CA 1
ATOM 1372 C C . SER A 1 193 ? 8.640 -15.689 4.331 1.00 90.19 193 SER A C 1
ATOM 1374 O O . SER A 1 193 ? 9.860 -15.824 4.440 1.00 90.19 193 SER A O 1
ATOM 1376 N N . ASP A 1 194 ? 8.002 -15.821 3.165 1.00 90.31 194 ASP A N 1
ATOM 1377 C CA . ASP A 1 194 ? 8.640 -16.185 1.896 1.00 90.31 194 ASP A CA 1
ATOM 1378 C C . ASP A 1 194 ? 8.408 -15.074 0.864 1.00 90.31 194 ASP A C 1
ATOM 1380 O O . ASP A 1 194 ? 7.315 -14.925 0.321 1.00 90.31 194 ASP A O 1
ATOM 1384 N N . TRP A 1 195 ? 9.442 -14.267 0.600 1.00 92.19 195 TRP A N 1
ATOM 1385 C CA . TRP A 1 195 ? 9.315 -13.082 -0.253 1.00 92.19 195 TRP A CA 1
ATOM 1386 C C . TRP A 1 195 ? 9.817 -13.288 -1.698 1.00 92.19 195 TRP A C 1
ATOM 1388 O O . TRP A 1 195 ? 10.955 -13.737 -1.886 1.00 92.19 195 TRP A O 1
ATOM 1398 N N . PRO A 1 196 ? 9.056 -12.836 -2.718 1.00 94.62 196 PRO A N 1
ATOM 1399 C CA . PRO A 1 196 ? 7.649 -12.435 -2.635 1.00 94.62 196 PRO A CA 1
ATOM 1400 C C . PRO A 1 196 ? 6.725 -13.662 -2.508 1.00 94.62 196 PRO A C 1
ATOM 1402 O O . PRO A 1 196 ? 7.072 -14.729 -3.027 1.00 94.62 196 PRO A O 1
ATOM 1405 N N . PRO A 1 197 ? 5.533 -13.513 -1.904 1.00 96.50 197 PRO A N 1
ATOM 1406 C CA . PRO A 1 197 ? 4.541 -14.582 -1.891 1.00 96.50 197 PRO A CA 1
ATOM 1407 C C . PRO A 1 197 ? 4.058 -14.907 -3.311 1.00 96.50 197 PRO A C 1
ATOM 1409 O O . PRO A 1 197 ? 4.224 -14.121 -4.255 1.00 96.50 197 PRO A O 1
ATOM 1412 N N . ALA A 1 198 ? 3.428 -16.072 -3.480 1.00 96.88 198 ALA A N 1
ATOM 1413 C CA . ALA A 1 198 ? 2.847 -16.444 -4.762 1.00 96.88 198 ALA A CA 1
ATOM 1414 C C . ALA A 1 198 ? 1.722 -15.468 -5.156 1.00 96.88 198 ALA A C 1
ATOM 1416 O O . ALA A 1 198 ? 0.857 -15.131 -4.352 1.00 96.88 198 ALA A O 1
ATOM 1417 N N . VAL A 1 199 ? 1.717 -15.037 -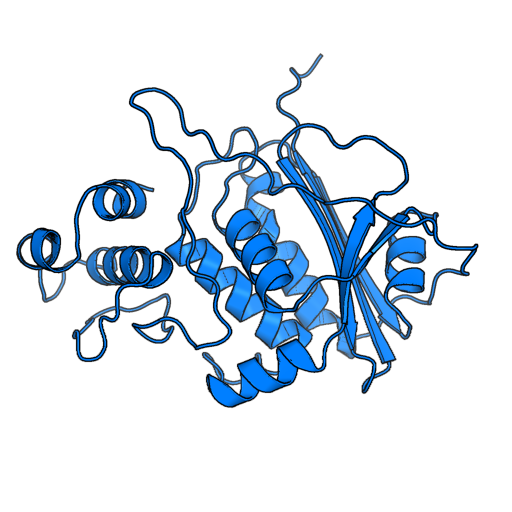6.424 1.00 97.06 199 VAL A N 1
ATOM 1418 C CA . VAL A 1 199 ? 0.784 -14.018 -6.952 1.00 97.06 199 VAL A CA 1
ATOM 1419 C C . VAL A 1 199 ? -0.682 -14.375 -6.696 1.00 97.06 199 VAL A C 1
ATOM 1421 O O . VAL A 1 199 ? -1.466 -13.510 -6.308 1.00 97.06 199 VAL A O 1
ATOM 1424 N N . ASP A 1 200 ? -1.049 -15.632 -6.946 1.00 97.38 200 ASP A N 1
ATOM 1425 C CA . ASP A 1 200 ? -2.433 -16.094 -6.817 1.00 97.38 200 ASP A CA 1
ATOM 1426 C C . ASP A 1 200 ? -2.835 -16.251 -5.342 1.00 97.38 200 ASP A C 1
ATOM 1428 O O . ASP A 1 200 ? -3.976 -15.971 -4.990 1.00 97.38 200 ASP A O 1
ATOM 1432 N N . GLU A 1 201 ? -1.891 -16.635 -4.478 1.00 97.69 201 GLU A N 1
ATOM 1433 C CA . GLU A 1 201 ? -2.102 -16.789 -3.034 1.00 97.69 201 GLU A CA 1
ATOM 1434 C C . GLU A 1 201 ? -2.314 -15.433 -2.359 1.00 97.69 201 GLU A C 1
ATOM 1436 O O . GLU A 1 201 ? -3.335 -15.228 -1.707 1.00 97.69 201 GLU A O 1
ATOM 1441 N N . LEU A 1 202 ? -1.414 -14.472 -2.600 1.00 97.81 202 LEU A N 1
ATOM 1442 C CA . LEU A 1 202 ? -1.591 -13.104 -2.113 1.00 97.81 202 LEU A CA 1
ATOM 1443 C C . LEU A 1 202 ? -2.875 -12.491 -2.680 1.00 97.81 202 LEU A C 1
ATOM 1445 O O . LEU A 1 202 ? -3.627 -11.856 -1.948 1.00 97.81 202 LEU A O 1
ATOM 1449 N N . GLY A 1 203 ? -3.145 -12.722 -3.969 1.00 97.81 203 GLY A N 1
ATOM 1450 C CA . GLY A 1 203 ? -4.363 -12.273 -4.632 1.00 97.81 203 GLY A CA 1
ATOM 1451 C C . GLY A 1 203 ? -5.633 -12.800 -3.972 1.00 97.81 203 GLY A C 1
ATOM 1452 O O . GLY A 1 203 ? -6.579 -12.042 -3.811 1.00 97.81 203 GLY A O 1
ATOM 1453 N N . GLN A 1 204 ? -5.670 -14.066 -3.563 1.00 97.81 204 GLN A N 1
ATOM 1454 C CA . GLN A 1 204 ? -6.805 -14.601 -2.816 1.00 97.81 204 GLN A CA 1
ATOM 1455 C C . GLN A 1 204 ? -6.901 -13.961 -1.424 1.00 97.81 204 GLN A C 1
ATOM 1457 O O . GLN A 1 204 ? -7.966 -13.465 -1.062 1.00 97.81 204 GLN A O 1
ATOM 1462 N N . ALA A 1 205 ? -5.792 -13.911 -0.684 1.00 97.75 205 ALA A N 1
ATOM 1463 C CA . ALA A 1 205 ? -5.785 -13.441 0.698 1.00 97.75 205 ALA A CA 1
ATOM 1464 C C . ALA A 1 205 ? -6.256 -11.982 0.838 1.00 97.75 205 ALA A C 1
ATOM 1466 O O . ALA A 1 205 ? -7.100 -11.679 1.676 1.00 97.75 205 ALA A O 1
ATOM 1467 N N . ILE A 1 206 ? -5.813 -11.071 -0.038 1.00 97.38 206 ILE A N 1
ATOM 1468 C CA . ILE A 1 206 ? -6.257 -9.664 0.015 1.00 97.38 206 ILE A CA 1
ATOM 1469 C C . ILE A 1 206 ? -7.762 -9.484 -0.227 1.00 97.38 206 ILE A C 1
ATOM 1471 O O . ILE A 1 206 ? -8.315 -8.475 0.202 1.00 97.38 206 ILE A O 1
ATOM 1475 N N . HIS A 1 207 ? -8.414 -10.420 -0.927 1.00 97.81 207 HIS A N 1
ATOM 1476 C CA . HIS A 1 207 ? -9.859 -10.388 -1.175 1.00 97.81 207 HIS A CA 1
ATOM 1477 C C . HIS A 1 207 ? -10.666 -11.004 -0.026 1.00 97.81 207 HIS A C 1
ATOM 1479 O O . HIS A 1 207 ? -11.876 -10.793 0.041 1.00 97.81 207 HIS A O 1
ATOM 1485 N N . GLU A 1 208 ? -10.019 -11.768 0.854 1.00 97.75 208 GLU A N 1
ATOM 1486 C CA . GLU A 1 208 ? -10.613 -12.278 2.093 1.00 97.75 208 GLU A CA 1
ATOM 1487 C C . GLU A 1 208 ? -10.556 -11.227 3.216 1.00 97.75 208 GLU A C 1
ATOM 1489 O O . GLU A 1 208 ? -11.412 -11.229 4.102 1.00 97.75 208 GLU A O 1
ATOM 1494 N N . LEU A 1 209 ? -9.615 -10.280 3.128 1.00 98.50 209 LEU A N 1
ATOM 1495 C CA . LEU A 1 209 ? -9.552 -9.109 3.997 1.00 98.50 209 LEU A CA 1
ATOM 1496 C C . LEU A 1 209 ? -10.645 -8.092 3.663 1.00 98.50 209 LEU A C 1
ATOM 1498 O O . LEU A 1 209 ? -10.974 -7.827 2.503 1.00 98.50 209 LEU A O 1
ATOM 1502 N N . GLY A 1 210 ? -11.158 -7.445 4.701 1.00 98.44 210 GLY A N 1
ATOM 1503 C CA . GLY A 1 210 ? -11.969 -6.254 4.548 1.00 98.44 210 GLY A CA 1
ATOM 1504 C C . GLY A 1 210 ? -11.109 -4.994 4.584 1.00 98.44 210 GLY A C 1
ATOM 1505 O O . GLY A 1 210 ? -10.187 -4.873 5.392 1.00 98.44 210 GLY A O 1
ATOM 1506 N N . TRP A 1 211 ? -11.426 -4.035 3.715 1.00 98.44 211 TRP A N 1
ATOM 1507 C CA . TRP A 1 211 ? -10.686 -2.783 3.585 1.00 98.44 211 TRP A CA 1
ATOM 1508 C C . TRP A 1 211 ? -11.606 -1.588 3.770 1.00 98.44 211 TRP A C 1
ATOM 1510 O O . TRP A 1 211 ? -12.710 -1.540 3.216 1.00 98.44 211 TRP A O 1
ATOM 1520 N N . TRP A 1 212 ? -11.130 -0.584 4.504 1.00 97.75 212 TRP A N 1
ATOM 1521 C CA . TRP A 1 212 ? -11.864 0.652 4.730 1.00 97.75 212 TRP A CA 1
ATOM 1522 C C . TRP A 1 212 ? -10.982 1.875 4.617 1.00 97.75 212 TRP A C 1
ATOM 1524 O O . TRP A 1 212 ? -9.858 1.922 5.114 1.00 97.75 212 TRP A O 1
ATOM 1534 N N . ARG A 1 213 ? -11.576 2.929 4.072 1.00 96.25 213 ARG A N 1
ATOM 1535 C CA . ARG A 1 213 ? -11.195 4.301 4.377 1.00 96.25 213 ARG A CA 1
ATOM 1536 C C . ARG A 1 213 ? -11.986 4.797 5.570 1.00 96.25 213 ARG A C 1
ATOM 1538 O O . ARG A 1 213 ? -13.150 4.435 5.729 1.00 96.25 213 ARG A O 1
ATOM 1545 N N . PHE A 1 214 ? -11.370 5.645 6.383 1.00 95.38 214 PHE A N 1
ATOM 1546 C CA . PHE A 1 214 ? -12.056 6.280 7.502 1.00 95.38 214 PHE A CA 1
ATOM 1547 C C . PHE A 1 214 ? -11.673 7.750 7.646 1.00 95.38 214 PHE A C 1
ATOM 1549 O O . PHE A 1 214 ? -10.684 8.202 7.081 1.00 95.38 214 PHE A O 1
ATOM 1556 N N . ASP A 1 215 ? -12.448 8.493 8.423 1.00 91.94 215 ASP A N 1
ATOM 1557 C CA . ASP A 1 215 ? -12.013 9.746 9.031 1.00 91.94 215 ASP A CA 1
ATOM 1558 C C . ASP A 1 215 ? -12.626 9.889 10.429 1.00 91.94 215 ASP A C 1
ATOM 1560 O O . ASP A 1 215 ? -13.580 9.193 10.780 1.00 91.94 215 ASP A O 1
ATOM 1564 N N . ASP A 1 216 ? -12.068 10.780 11.242 1.00 84.50 216 ASP A N 1
ATOM 1565 C CA . ASP A 1 216 ? -12.529 11.070 12.605 1.00 84.50 216 ASP A CA 1
ATOM 1566 C C . ASP A 1 216 ? -13.556 12.222 12.657 1.00 84.50 216 ASP A C 1
ATOM 1568 O O . ASP A 1 216 ? -13.837 12.773 13.722 1.00 84.50 216 ASP A O 1
ATOM 1572 N N . GLY A 1 217 ? -14.122 12.607 11.508 1.00 78.44 217 GLY A N 1
ATOM 1573 C CA . GLY A 1 217 ? -14.990 13.775 11.359 1.00 78.44 217 GLY A CA 1
ATOM 1574 C C . GLY A 1 217 ? -14.242 15.099 11.169 1.00 78.44 217 GLY A C 1
ATOM 1575 O O . GLY A 1 217 ? -14.883 16.124 10.920 1.00 78.44 217 GLY A O 1
ATOM 1576 N N . THR A 1 218 ? -12.907 15.111 11.241 1.00 78.62 218 THR A N 1
ATOM 1577 C CA . THR A 1 218 ? -12.104 16.287 10.892 1.00 78.62 218 THR A CA 1
ATOM 1578 C C . THR A 1 218 ? -11.751 16.274 9.408 1.00 78.62 218 THR A C 1
ATOM 1580 O O . THR A 1 218 ? -11.493 15.230 8.815 1.00 78.62 218 THR A O 1
ATOM 1583 N N . ALA A 1 219 ? -11.773 17.447 8.767 1.00 70.81 219 ALA A N 1
ATOM 1584 C CA . ALA A 1 219 ? -11.363 17.556 7.372 1.00 70.81 219 ALA A CA 1
ATOM 1585 C C . ALA A 1 219 ? -9.833 17.411 7.286 1.00 70.81 219 ALA A C 1
ATOM 1587 O O . ALA A 1 219 ? -9.125 18.278 7.815 1.00 70.81 219 ALA A O 1
ATOM 1588 N N . PRO A 1 220 ? -9.302 16.362 6.630 1.00 75.12 220 PRO A N 1
ATOM 1589 C CA . PRO A 1 220 ? -7.865 16.214 6.500 1.00 75.12 220 PRO A CA 1
ATOM 1590 C C . PRO A 1 220 ? -7.300 17.315 5.592 1.00 75.12 220 PRO A C 1
ATOM 1592 O O . PRO A 1 220 ? -7.965 17.813 4.681 1.00 75.12 220 PRO A O 1
ATOM 1595 N N . SER A 1 221 ? -6.052 17.710 5.840 1.00 78.44 221 SER A N 1
ATOM 1596 C CA . SER A 1 221 ? -5.332 18.690 5.020 1.00 78.44 221 SER A CA 1
ATOM 1597 C C . SER A 1 221 ? -3.976 18.134 4.602 1.00 78.44 221 SER A C 1
ATOM 1599 O O . SER A 1 221 ? -3.349 17.401 5.364 1.00 78.44 221 SER A O 1
ATOM 1601 N N . GLY A 1 222 ? -3.520 18.486 3.398 1.00 86.75 222 GLY A N 1
ATOM 1602 C CA . GLY A 1 222 ? -2.265 17.970 2.847 1.00 86.75 222 GLY A CA 1
ATOM 1603 C C . GLY A 1 222 ? -2.328 16.481 2.491 1.00 86.75 222 GLY A C 1
ATOM 1604 O O . GLY A 1 222 ? -3.391 15.957 2.149 1.00 86.75 222 GLY A O 1
ATOM 1605 N N . TRP A 1 223 ? -1.179 15.813 2.562 1.00 90.62 223 TRP A N 1
ATOM 1606 C CA . TRP A 1 223 ? -1.052 14.378 2.317 1.00 90.62 223 TRP A CA 1
ATOM 1607 C C . TRP A 1 223 ? -1.599 13.618 3.511 1.00 90.62 223 TRP A C 1
ATOM 1609 O O . TRP A 1 223 ? -1.251 13.918 4.647 1.00 90.62 223 TRP A O 1
ATOM 1619 N N . HIS A 1 224 ? -2.460 12.640 3.271 1.00 93.25 224 HIS A N 1
ATOM 1620 C CA . HIS A 1 224 ? -3.038 11.851 4.346 1.00 93.25 224 HIS A CA 1
ATOM 1621 C C . HIS A 1 224 ? -3.420 10.455 3.868 1.00 93.25 224 HIS A C 1
ATOM 1623 O O . HIS A 1 224 ? -3.755 10.249 2.701 1.00 93.25 224 HIS A O 1
ATOM 1629 N N . LEU A 1 225 ? -3.366 9.505 4.795 1.00 94.56 225 LEU A N 1
ATOM 1630 C CA . LEU A 1 225 ? -3.864 8.151 4.625 1.00 94.56 225 LEU A CA 1
ATOM 1631 C C . LEU A 1 225 ? -4.540 7.720 5.927 1.00 94.56 225 LEU A C 1
ATOM 1633 O O . LEU A 1 225 ? -3.877 7.531 6.945 1.00 94.56 225 LEU A O 1
ATOM 1637 N N . GLN A 1 226 ? -5.858 7.564 5.870 1.00 95.38 226 GLN A N 1
ATOM 1638 C CA . GLN A 1 226 ? -6.662 6.936 6.911 1.00 95.38 226 GLN A CA 1
ATOM 1639 C C . GLN A 1 226 ? -7.224 5.641 6.337 1.00 95.38 226 GLN A C 1
ATOM 1641 O O . GLN A 1 226 ? -8.036 5.665 5.406 1.00 95.38 226 GLN A O 1
ATOM 1646 N N . MET A 1 227 ? -6.746 4.518 6.856 1.00 97.12 227 MET A N 1
ATOM 1647 C CA . MET A 1 227 ? -7.114 3.193 6.375 1.00 97.12 227 MET A CA 1
ATOM 1648 C C . MET A 1 227 ? -7.277 2.233 7.542 1.00 97.12 227 MET A C 1
ATOM 1650 O O . MET A 1 227 ? -6.455 2.227 8.455 1.00 97.12 227 MET A O 1
ATOM 1654 N N . ALA A 1 228 ? -8.319 1.415 7.491 1.00 97.94 228 ALA A N 1
ATOM 1655 C CA . ALA A 1 228 ? -8.478 0.274 8.372 1.00 97.94 228 ALA A CA 1
ATOM 1656 C C . ALA A 1 228 ? -8.581 -1.006 7.545 1.00 97.94 228 ALA A C 1
ATOM 1658 O O . ALA A 1 228 ? -9.052 -0.979 6.406 1.00 97.94 228 ALA A O 1
ATOM 1659 N N . VAL A 1 229 ? -8.118 -2.103 8.127 1.00 98.44 229 VAL A N 1
ATOM 1660 C CA . VAL A 1 229 ? -8.103 -3.435 7.523 1.00 98.44 229 VAL A CA 1
ATOM 1661 C C . VAL A 1 229 ? -8.570 -4.416 8.582 1.00 98.44 229 VAL A C 1
ATOM 1663 O O . VAL A 1 229 ? -8.201 -4.262 9.745 1.00 98.44 229 VAL A O 1
ATOM 1666 N N . GLU A 1 230 ? -9.371 -5.400 8.209 1.00 97.94 230 GLU A N 1
ATOM 1667 C CA . GLU A 1 230 ? -9.796 -6.468 9.110 1.00 97.94 230 GLU A CA 1
ATOM 1668 C C . GLU A 1 230 ? -9.617 -7.811 8.422 1.00 97.94 230 GLU A C 1
ATOM 1670 O O . GLU A 1 230 ? -9.942 -7.971 7.244 1.00 97.94 230 GLU A O 1
ATOM 1675 N N . ASP A 1 231 ? -9.089 -8.756 9.182 1.00 97.88 231 ASP A N 1
ATOM 1676 C CA . ASP A 1 231 ? -9.103 -10.169 8.873 1.00 97.88 231 ASP A CA 1
ATOM 1677 C C . ASP A 1 231 ? -10.261 -10.805 9.657 1.00 97.88 231 ASP A C 1
ATOM 1679 O O . ASP A 1 231 ? -10.152 -11.032 10.871 1.00 97.88 231 ASP A O 1
ATOM 1683 N N . PRO A 1 232 ? -11.402 -11.074 9.001 1.00 96.38 232 PRO A N 1
ATOM 1684 C CA . PRO A 1 232 ? -12.554 -11.655 9.674 1.00 96.38 232 PRO A CA 1
ATOM 1685 C C . PRO A 1 232 ? -12.350 -13.130 10.049 1.00 96.38 232 PRO A C 1
ATOM 1687 O O . PRO A 1 232 ? -13.101 -13.637 10.885 1.00 96.38 232 PRO A O 1
ATOM 1690 N N . LEU A 1 233 ? -11.390 -13.833 9.436 1.00 94.38 233 LEU A N 1
ATOM 1691 C CA . LEU A 1 233 ? -11.116 -15.241 9.724 1.00 94.38 233 LEU A CA 1
ATOM 1692 C C . LEU A 1 233 ? -10.336 -15.385 11.029 1.00 94.38 233 LEU A C 1
ATOM 1694 O O . LEU A 1 233 ? -10.688 -16.234 11.853 1.00 94.38 233 LEU A O 1
ATOM 1698 N N . ASP A 1 234 ? -9.353 -14.511 11.240 1.00 94.19 234 ASP A N 1
ATOM 1699 C CA . ASP A 1 234 ? -8.522 -14.507 12.446 1.00 94.19 234 ASP A CA 1
ATOM 1700 C C . ASP A 1 234 ? -9.048 -13.565 13.544 1.00 94.19 234 ASP A C 1
ATOM 1702 O O . ASP A 1 234 ? -8.600 -13.618 14.692 1.00 94.19 234 ASP A O 1
ATOM 1706 N N . GLY A 1 235 ? -10.046 -12.731 13.231 1.00 96.44 235 GLY A N 1
ATOM 1707 C CA . GLY A 1 235 ? -10.617 -11.767 14.173 1.00 96.44 235 GLY A CA 1
ATOM 1708 C C . GLY A 1 235 ? -9.614 -10.680 14.559 1.00 96.44 235 GLY A C 1
ATOM 1709 O O . GLY A 1 235 ? -9.571 -10.251 15.716 1.00 96.44 235 GLY A O 1
ATOM 1710 N N . LEU A 1 236 ? -8.782 -10.275 13.601 1.00 98.00 236 LEU A N 1
ATOM 1711 C CA . LEU A 1 236 ? -7.756 -9.254 13.760 1.00 98.00 236 LEU A CA 1
ATOM 1712 C C . LEU A 1 236 ? -8.131 -8.022 12.949 1.00 98.00 236 LEU A C 1
ATOM 1714 O O . LEU A 1 236 ? -8.679 -8.122 11.855 1.00 98.00 236 LEU A O 1
ATOM 1718 N N . ALA A 1 237 ? -7.789 -6.845 13.456 1.00 98.44 237 ALA A N 1
ATOM 1719 C CA . ALA A 1 237 ? -7.955 -5.621 12.695 1.00 98.44 237 ALA A CA 1
ATOM 1720 C C . ALA A 1 237 ? -6.839 -4.626 12.969 1.00 98.44 237 ALA A C 1
ATOM 1722 O O . ALA A 1 237 ? -6.242 -4.592 14.046 1.00 98.44 237 ALA A O 1
ATOM 1723 N N . TRP A 1 238 ? -6.595 -3.769 11.988 1.00 98.69 238 TRP A N 1
ATOM 1724 C CA . TRP A 1 238 ? -5.613 -2.705 12.049 1.00 98.69 238 TRP A CA 1
ATOM 1725 C C . TRP A 1 238 ? -6.228 -1.390 11.600 1.00 98.69 238 TRP A C 1
ATOM 1727 O O . TRP A 1 238 ? -7.111 -1.350 10.745 1.00 98.69 238 TRP A O 1
ATOM 1737 N N . ALA A 1 239 ? -5.720 -0.293 12.147 1.00 98.00 239 ALA A N 1
ATOM 1738 C CA . ALA A 1 239 ? -6.017 1.043 11.657 1.00 98.00 239 ALA A CA 1
ATOM 1739 C C . ALA A 1 239 ? -4.731 1.861 11.585 1.00 98.00 239 ALA A C 1
ATOM 1741 O O . ALA A 1 239 ? -3.914 1.824 12.504 1.00 98.00 239 ALA A O 1
ATOM 1742 N N . LEU A 1 240 ? -4.578 2.625 10.507 1.00 97.75 240 LEU A N 1
ATOM 1743 C CA . LEU A 1 240 ? -3.500 3.573 10.261 1.00 97.75 240 LEU A CA 1
ATOM 1744 C C . LEU A 1 240 ? -4.100 4.963 10.057 1.00 97.75 240 LEU A C 1
ATOM 1746 O O . LEU A 1 240 ? -5.001 5.149 9.241 1.00 97.75 240 LEU A O 1
ATOM 1750 N N . SER A 1 241 ? -3.544 5.951 10.753 1.00 95.50 241 SER A N 1
ATOM 1751 C CA . SER A 1 241 ? -3.742 7.366 10.461 1.00 95.50 241 SER A CA 1
ATOM 1752 C C . SER A 1 241 ? -2.386 8.014 10.237 1.00 95.50 241 SER A C 1
ATOM 1754 O O . SER A 1 241 ? -1.554 8.090 11.145 1.00 95.50 241 SER A O 1
ATOM 1756 N N . ALA A 1 242 ? -2.168 8.482 9.015 1.00 94.50 242 ALA A N 1
ATOM 1757 C CA . ALA A 1 242 ? -1.005 9.255 8.627 1.00 94.50 242 ALA A CA 1
ATOM 1758 C C . ALA A 1 242 ? -1.442 10.580 8.003 1.00 94.50 242 ALA A C 1
ATOM 1760 O O . ALA A 1 242 ? -2.423 10.643 7.259 1.00 94.50 242 ALA A O 1
ATOM 1761 N N . GLY A 1 243 ? -0.708 11.646 8.299 1.00 92.50 243 GLY A N 1
ATOM 1762 C CA . GLY A 1 243 ? -1.001 12.982 7.805 1.00 92.50 243 GLY A CA 1
ATOM 1763 C C . GLY A 1 243 ? 0.243 13.854 7.774 1.00 92.50 243 GLY A C 1
ATOM 1764 O O . GLY A 1 243 ? 1.066 13.805 8.684 1.00 92.50 243 GLY A O 1
ATOM 1765 N N . ASP A 1 244 ? 0.369 14.666 6.737 1.00 89.31 244 ASP A N 1
ATOM 1766 C CA . ASP A 1 244 ? 1.442 15.627 6.551 1.00 89.31 244 ASP A CA 1
ATOM 1767 C C . ASP A 1 244 ? 0.900 16.872 5.847 1.00 89.31 244 ASP A C 1
ATOM 1769 O O . ASP A 1 244 ? 0.447 16.829 4.698 1.00 89.31 244 ASP A O 1
ATOM 1773 N N . SER A 1 245 ? 0.915 17.995 6.560 1.00 81.38 245 SER A N 1
ATOM 1774 C CA . SER A 1 245 ? 0.388 19.260 6.070 1.00 81.38 245 SER A CA 1
ATOM 1775 C C . SER A 1 245 ? 1.524 20.207 5.700 1.00 81.38 245 SER A C 1
ATOM 1777 O O . SER A 1 245 ? 2.491 20.389 6.434 1.00 81.38 245 SER A O 1
ATOM 1779 N N . ALA A 1 246 ? 1.373 20.883 4.561 1.00 66.44 246 ALA A N 1
ATOM 1780 C CA . ALA A 1 246 ? 2.317 21.898 4.093 1.00 66.44 246 ALA A CA 1
ATOM 1781 C C . ALA A 1 246 ? 2.200 23.241 4.852 1.00 66.44 246 ALA A C 1
ATOM 1783 O O . ALA A 1 246 ? 2.650 24.276 4.353 1.00 66.44 246 ALA A O 1
ATOM 1784 N N . ALA A 1 247 ? 1.531 23.269 6.012 1.00 57.84 247 ALA A N 1
ATOM 1785 C CA . ALA A 1 247 ? 1.340 24.503 6.762 1.00 57.84 247 ALA A CA 1
ATOM 1786 C C . ALA A 1 247 ? 2.696 25.009 7.295 1.00 57.84 247 ALA A C 1
ATOM 1788 O O . ALA A 1 247 ? 3.483 24.207 7.804 1.00 57.84 247 ALA A O 1
ATOM 1789 N N . PRO A 1 248 ? 2.990 26.322 7.215 1.00 43.62 248 PRO A N 1
ATOM 1790 C CA . PRO A 1 248 ? 4.219 26.857 7.780 1.00 43.62 248 PRO A CA 1
ATOM 1791 C C . PRO A 1 248 ? 4.216 26.636 9.294 1.00 43.62 248 PRO A C 1
ATOM 1793 O O . PRO A 1 248 ? 3.219 26.915 9.961 1.00 43.62 248 PRO A O 1
ATOM 1796 N N . ILE A 1 249 ? 5.343 26.175 9.833 1.00 42.41 249 ILE A N 1
ATOM 1797 C CA . ILE A 1 249 ? 5.647 26.274 11.264 1.00 42.41 249 ILE A CA 1
ATOM 1798 C C . ILE A 1 249 ? 5.484 27.740 11.686 1.00 42.41 249 ILE A C 1
ATOM 1800 O O . ILE A 1 249 ? 6.178 28.614 11.161 1.00 42.41 249 ILE A O 1
ATOM 1804 N N . GLY A 1 250 ? 4.507 27.992 12.561 1.00 37.97 250 GLY A N 1
ATOM 1805 C CA . GLY A 1 250 ? 4.314 29.280 13.231 1.00 37.97 250 GLY A CA 1
ATOM 1806 C C . GLY A 1 250 ? 5.374 29.552 14.287 1.00 37.97 250 GLY A C 1
ATOM 1807 O O . GLY A 1 250 ? 6.011 28.581 14.756 1.00 37.97 250 GLY A O 1
#

Radius of gyration: 18.36 Å; chains: 1; bounding box: 50×46×49 Å

Secondary structure (DSSP, 8-state):
-HHHHHHHHS-HHHHGGGS-SSSSTTHHHHHHHHHHTTT---TT---S--SS---SS--TTSPPP---EE-SS-EE-PPPP--PPEE----PPPPBP-GGGHHHHHHHHHHTHHHHHHSS-EEEEEEEES-HHHHHHHHHSS--EEEEE-HHHHHHHHHHHHH--TTTSPP--HHHHHHHHHHHHHHHTT--SSSSPPHHHHHHHHHHSEEEEEE-SS---SEEEEEEEEETTTTEEEEEEEEE------

Sequence (250 aa):
ALAEVAASTHTWDELDAHLGTAGVGPLRSVVAHERVARGEDLTGVALFEDPIGLPLRLAGWEPASAGPTIGAYAIDDPVPAAGLLDEIGPVEPAEAGGPDTAAGLSALLELTCVWAEQSNGRRSAVGVHGDAAQAVAALTGTTGRRLSLPAEEALALMAWAGASGGAYGRRRGMARGRFEAWWCAAALAGLDSDWPPAVDELGQAIHELGWWRFDDGTAPSGWHLQMAVEDPLDGLAWALSAGDSAAPIG